Protein AF-A0A349U6L7-F1 (afdb_monomer_lite)

pLDDT: mean 83.88, std 13.25, range [37.88, 97.44]

Sequence (286 aa):
MRKIIDAVFPMYANHRDNKVLRNKYSNAGEDDESESLLCHIENADAINTDVLKQQYDDTFDIKDKLEDKAKTNVISITIAITLIMGASGVLNTISEKFPTFFLQWLTFVLLAVAVIFLLIAGIIAVKVLIDENIVYTVALNSFASNEATLRSDYDKCIVLNRKQNLIRNNSVYSSYECIRNAFVCLFVILLLATIPIGFQQTSIDKSSMHEQYSFTFSSETVSYLRSHDVQSVVEDAILNTVENESISGKSDDAIGIINSANNLFIKFKLSKETITVMMIEPYSVP

Secondary structure (DSSP, 8-state):
-HHHHHHH-HHHHHHHHHHHHHHHHHHS-TT-GGG-SGGGSTTGGGS-HHHHHHHHHHHHHHHHHHHHHHHHHHHHHHHHHHHHHHTHHHHHHHHHH---HHHHHHHHHHHHHHHHHHHHHHHHHHHHHTTT-------HHHHHS-HHHHHHHHHHHHHHHHHHHHHHHHHHHHHHHHHHHHHHHHHHHHHHHHSS--------S-TTTTTT-EEEE-HHHHHHHHHH--HHHHHHHHHHHHHHTT--TT--S-EEEEETTTTEEEEEEEETTEEEEEEEEE----

Foldseek 3Di:
DVVVCCLLQVVVVLVVVLVVLVVVVVPCPPPNPVLQPLVVDDPSVPDDLVVLVVLLVVLVVLLVVLLVLLVVLVVLLVVLVVVCVVCVCLLVLLCQQPVDPVSNVLLVVLQVLLVVLSVLLNVLSVCLNPVLSDAQDQDPVQVVDDRVSSSRSSRVRSSVSVSSSVSSVSSSVSSVSSSVSSVVSVVVSVCSSPPPHGPPPPPPPPPVLPVQAAEAEDPACVVVCVVPVCPVVLVVQVSVCCVPVVPPQPPQDWDWDAPPVQQWIWIWGHHRRYIYTYDIDRHDDD

Radius of gyration: 38.45 Å; chains: 1; bounding box: 77×40×110 Å

Structure (mmCIF, N/CA/C/O backbone):
data_AF-A0A349U6L7-F1
#
_entry.id   AF-A0A349U6L7-F1
#
loop_
_atom_site.group_PDB
_atom_site.id
_atom_site.type_symbol
_atom_site.label_atom_id
_atom_site.label_alt_id
_atom_site.label_comp_id
_atom_site.label_asym_id
_atom_site.label_entity_id
_atom_site.label_seq_id
_atom_site.pdbx_PDB_ins_code
_atom_site.Cartn_x
_atom_site.Cartn_y
_atom_site.Cartn_z
_atom_site.occupancy
_atom_site.B_iso_or_equiv
_atom_site.auth_seq_id
_atom_site.auth_comp_id
_atom_site.auth_asym_id
_atom_site.auth_atom_id
_atom_site.pdbx_PDB_model_num
ATOM 1 N N . MET A 1 1 ? -14.670 -11.998 -10.306 1.00 61.22 1 MET A N 1
ATOM 2 C CA . MET A 1 1 ? -14.434 -10.602 -10.743 1.00 61.22 1 MET A CA 1
ATOM 3 C C . MET A 1 1 ? -14.321 -9.615 -9.585 1.00 61.22 1 MET A C 1
ATOM 5 O O . MET A 1 1 ? -13.276 -8.998 -9.477 1.00 61.22 1 MET A O 1
ATOM 9 N N . ARG A 1 2 ? -15.305 -9.500 -8.676 1.00 73.94 2 ARG A N 1
ATOM 10 C CA . ARG A 1 2 ? -15.279 -8.491 -7.591 1.00 73.94 2 ARG A CA 1
ATOM 11 C C . ARG A 1 2 ? -14.027 -8.534 -6.694 1.00 73.94 2 ARG A C 1
ATOM 13 O O . ARG A 1 2 ? -13.411 -7.503 -6.488 1.00 73.94 2 ARG A O 1
ATOM 20 N N . LYS A 1 3 ? -13.583 -9.730 -6.282 1.00 81.62 3 LYS A N 1
ATOM 21 C CA . LYS A 1 3 ? -12.339 -9.911 -5.501 1.00 81.62 3 LYS A CA 1
ATOM 22 C C . LYS A 1 3 ? -11.069 -9.436 -6.228 1.00 81.62 3 LYS A C 1
ATOM 24 O O . LYS A 1 3 ? -10.136 -8.997 -5.578 1.00 81.62 3 LYS A O 1
ATOM 29 N N . ILE A 1 4 ? -11.036 -9.530 -7.561 1.00 81.06 4 ILE A N 1
ATOM 30 C CA . ILE A 1 4 ? -9.887 -9.086 -8.369 1.00 81.06 4 ILE A CA 1
ATOM 31 C C . ILE A 1 4 ? -9.872 -7.559 -8.436 1.00 81.06 4 ILE A C 1
ATOM 33 O O . ILE A 1 4 ? -8.834 -6.948 -8.232 1.00 81.06 4 ILE A O 1
ATOM 37 N N . ILE A 1 5 ? -11.036 -6.944 -8.667 1.00 82.38 5 ILE A N 1
ATOM 38 C CA . ILE A 1 5 ? -11.180 -5.483 -8.679 1.00 82.38 5 ILE A CA 1
ATOM 39 C C . ILE A 1 5 ? -10.806 -4.902 -7.314 1.00 82.38 5 ILE A C 1
ATOM 41 O O . ILE A 1 5 ? -10.060 -3.932 -7.265 1.00 82.38 5 ILE A O 1
ATOM 45 N N . ASP A 1 6 ? -11.267 -5.522 -6.225 1.00 85.81 6 ASP A N 1
ATOM 46 C CA . ASP A 1 6 ? -10.937 -5.093 -4.864 1.00 85.81 6 ASP A CA 1
ATOM 47 C C . ASP A 1 6 ? -9.416 -5.211 -4.596 1.00 85.81 6 ASP A C 1
ATOM 49 O O . ASP A 1 6 ? -8.842 -4.312 -3.993 1.00 85.81 6 ASP A O 1
ATOM 53 N N . ALA A 1 7 ? -8.737 -6.241 -5.122 1.00 83.31 7 ALA A N 1
ATOM 54 C CA . ALA A 1 7 ? -7.283 -6.396 -4.985 1.00 83.31 7 ALA A CA 1
ATOM 55 C C . ALA A 1 7 ? -6.465 -5.388 -5.819 1.00 83.31 7 ALA A C 1
ATOM 57 O O . ALA A 1 7 ? -5.382 -4.972 -5.402 1.00 83.31 7 ALA A O 1
ATOM 58 N N . VAL A 1 8 ? -6.957 -5.003 -7.003 1.00 85.56 8 VAL A N 1
ATOM 59 C CA . VAL A 1 8 ? -6.307 -4.000 -7.868 1.00 85.56 8 VAL A CA 1
ATOM 60 C C . VAL A 1 8 ? -6.568 -2.588 -7.347 1.00 85.56 8 VAL A C 1
ATOM 62 O O . VAL A 1 8 ? -5.669 -1.752 -7.364 1.00 85.56 8 VAL A O 1
ATOM 65 N N . PHE A 1 9 ? -7.773 -2.326 -6.842 1.00 89.19 9 PHE A N 1
ATOM 66 C CA . PHE A 1 9 ? -8.186 -1.018 -6.348 1.00 89.19 9 PHE A CA 1
ATOM 67 C C . PHE A 1 9 ? -8.681 -1.079 -4.893 1.00 89.19 9 PHE A C 1
ATOM 69 O O . PHE A 1 9 ? -9.866 -0.846 -4.612 1.00 89.19 9 PHE A O 1
ATOM 76 N N . PRO A 1 10 ? -7.770 -1.333 -3.939 1.00 88.44 10 PRO A N 1
ATOM 77 C CA . PRO A 1 10 ? -8.120 -1.526 -2.533 1.00 88.44 10 PRO A CA 1
ATOM 78 C C . PRO A 1 10 ? -8.725 -0.274 -1.885 1.00 88.44 10 PRO A C 1
ATOM 80 O O . PRO A 1 10 ? -9.448 -0.384 -0.892 1.00 88.44 10 PRO A O 1
ATOM 83 N N . MET A 1 11 ? -8.501 0.923 -2.443 1.00 90.12 11 MET A N 1
ATOM 84 C CA . MET A 1 11 ? -9.091 2.158 -1.918 1.00 90.12 11 MET A CA 1
ATOM 85 C C . MET A 1 11 ? -10.614 2.216 -2.096 1.00 90.12 11 MET A C 1
ATOM 87 O O . MET A 1 11 ? -11.315 2.726 -1.219 1.00 90.12 11 MET A O 1
ATOM 91 N N . TYR A 1 12 ? -11.151 1.655 -3.187 1.00 89.38 12 TYR A N 1
ATOM 92 C CA . TYR A 1 12 ? -12.601 1.602 -3.395 1.00 89.38 12 TYR A CA 1
ATOM 93 C C . TYR A 1 12 ? -13.264 0.597 -2.458 1.00 89.38 12 TYR A C 1
ATOM 95 O O . TYR A 1 12 ? -14.327 0.894 -1.909 1.00 89.38 12 TYR A O 1
ATOM 103 N N . ALA A 1 13 ? -12.633 -0.563 -2.248 1.00 90.06 13 ALA A N 1
ATOM 104 C CA . ALA A 1 13 ? -13.102 -1.554 -1.285 1.00 90.06 13 ALA A CA 1
ATOM 105 C C . ALA A 1 13 ? -13.154 -0.949 0.126 1.00 90.06 13 ALA A C 1
ATOM 107 O O . ALA A 1 13 ? -14.206 -0.971 0.761 1.00 90.06 13 ALA A O 1
ATOM 108 N N . ASN A 1 14 ? -12.081 -0.274 0.552 1.00 93.06 14 ASN A N 1
ATOM 109 C CA . ASN A 1 14 ? -12.034 0.413 1.842 1.00 93.06 14 ASN A CA 1
ATOM 110 C C . ASN A 1 14 ? -13.133 1.472 1.994 1.00 93.06 14 ASN A C 1
ATOM 112 O O . ASN A 1 14 ? -13.844 1.497 2.997 1.00 93.06 14 ASN A O 1
ATOM 116 N N . HIS A 1 15 ? -13.306 2.343 0.992 1.00 91.69 15 HIS A N 1
ATOM 117 C CA . HIS A 1 15 ? -14.341 3.375 1.044 1.00 91.69 15 HIS A CA 1
ATOM 118 C C . HIS A 1 15 ? -15.743 2.766 1.157 1.00 91.69 15 HIS A C 1
ATOM 120 O O . HIS A 1 15 ? -16.542 3.201 1.987 1.00 91.69 15 HIS A O 1
ATOM 126 N N . ARG A 1 16 ? -16.036 1.742 0.350 1.00 92.69 16 ARG A N 1
ATOM 127 C CA . ARG A 1 16 ? -17.311 1.019 0.369 1.00 92.69 16 ARG A CA 1
ATOM 128 C C . ARG A 1 16 ? -17.573 0.389 1.734 1.00 92.69 16 ARG A C 1
ATOM 130 O O . ARG A 1 16 ? -18.638 0.608 2.307 1.00 92.69 16 ARG A O 1
ATOM 137 N N . ASP A 1 17 ? -16.616 -0.373 2.245 1.00 91.69 17 ASP A N 1
ATOM 138 C CA . ASP A 1 17 ? -16.803 -1.179 3.448 1.00 91.69 17 ASP A CA 1
ATOM 139 C C . ASP A 1 17 ? -16.898 -0.275 4.692 1.00 91.69 17 ASP A C 1
ATOM 141 O O . ASP A 1 17 ? -17.781 -0.457 5.533 1.00 91.69 17 ASP A O 1
ATOM 145 N N . ASN A 1 18 ? -16.110 0.804 4.746 1.00 92.88 18 ASN A N 1
ATOM 146 C CA . ASN A 1 18 ? -16.226 1.805 5.808 1.00 92.88 18 ASN A CA 1
ATOM 147 C C . ASN A 1 18 ? -17.514 2.622 5.707 1.00 92.88 18 ASN A C 1
ATOM 149 O O . ASN A 1 18 ? -18.084 2.972 6.737 1.00 92.88 18 ASN A O 1
ATOM 153 N N . LYS A 1 19 ? -18.017 2.909 4.500 1.00 91.31 19 LYS A N 1
ATOM 154 C CA . LYS A 1 19 ? -19.321 3.566 4.332 1.00 91.31 19 LYS A CA 1
ATOM 155 C C . LYS A 1 19 ? -20.449 2.709 4.904 1.00 91.31 19 LYS A C 1
ATOM 157 O O . LYS A 1 19 ? -21.327 3.243 5.571 1.00 91.31 19 LYS A O 1
ATOM 162 N N . VAL A 1 20 ? -20.410 1.390 4.708 1.00 89.88 20 VAL A N 1
ATOM 163 C CA . VAL A 1 20 ? -21.392 0.473 5.312 1.00 89.88 20 VAL A CA 1
ATOM 164 C C . VAL A 1 20 ? -21.323 0.523 6.840 1.00 89.88 20 VAL A C 1
ATOM 166 O O . VAL A 1 20 ? -22.361 0.644 7.486 1.00 89.88 20 VAL A O 1
ATOM 169 N N . LEU A 1 21 ? -20.120 0.485 7.424 1.00 88.62 21 LEU A N 1
ATOM 170 C CA . LEU A 1 21 ? -19.941 0.568 8.880 1.00 88.62 21 LEU A CA 1
ATOM 171 C C . LEU A 1 21 ? -20.407 1.915 9.452 1.00 88.62 21 LEU A C 1
ATOM 173 O O . LEU A 1 21 ? -21.077 1.946 10.482 1.00 88.62 21 LEU A O 1
ATOM 177 N N 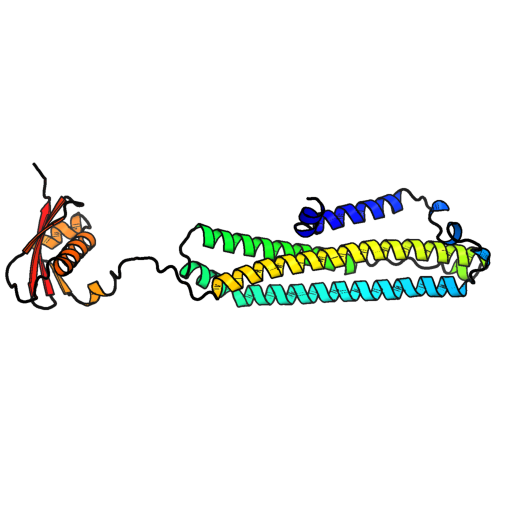. ARG A 1 22 ? -20.116 3.020 8.761 1.00 87.44 22 ARG A N 1
ATOM 178 C CA . ARG A 1 22 ? -20.544 4.369 9.159 1.00 87.44 22 ARG A CA 1
ATOM 179 C C . ARG A 1 22 ? -22.046 4.575 9.024 1.00 87.44 22 ARG A C 1
ATOM 181 O O . ARG A 1 22 ? -22.642 5.190 9.893 1.00 87.44 22 ARG A O 1
ATOM 188 N N . ASN A 1 23 ? -22.673 4.029 7.988 1.00 85.00 23 ASN A N 1
ATOM 189 C CA . ASN A 1 23 ? -24.124 4.120 7.836 1.00 85.00 23 ASN A CA 1
ATOM 190 C C . ASN A 1 23 ? -24.856 3.335 8.931 1.00 85.00 23 ASN A C 1
ATOM 192 O O . ASN A 1 23 ? -25.884 3.793 9.416 1.00 85.00 23 ASN A O 1
ATOM 196 N N . LYS A 1 24 ? -24.312 2.186 9.366 1.00 79.31 24 LYS A N 1
ATOM 197 C CA . LYS A 1 24 ? -24.826 1.490 10.558 1.00 79.31 24 LYS A CA 1
ATOM 198 C C . LYS A 1 24 ? -24.742 2.380 11.802 1.00 79.31 24 LYS A C 1
ATOM 200 O O . LYS A 1 24 ? -25.677 2.406 12.580 1.00 79.31 24 LYS A O 1
ATOM 205 N N . TYR A 1 25 ? -23.671 3.164 11.926 1.00 68.12 25 TYR A N 1
ATOM 206 C CA . TYR A 1 25 ? -23.478 4.140 13.005 1.00 68.12 25 TYR A CA 1
ATOM 207 C C . TYR A 1 25 ? -24.496 5.293 12.982 1.00 68.12 25 TYR A C 1
ATOM 209 O O . TYR A 1 25 ? -24.905 5.761 14.029 1.00 68.12 25 TYR A O 1
ATOM 217 N N . SER A 1 26 ? -24.886 5.782 11.798 1.00 63.06 26 SER A N 1
ATOM 218 C CA . SER A 1 26 ? -25.799 6.938 11.671 1.00 63.06 26 SER A CA 1
ATOM 219 C C . SER A 1 26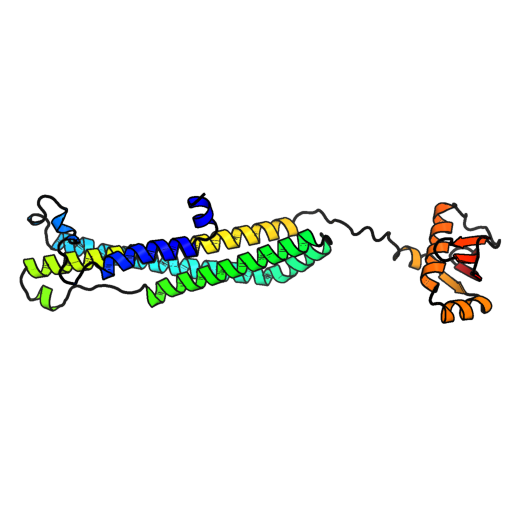 ? -27.269 6.560 11.850 1.00 63.06 26 SER A C 1
ATOM 221 O O . SER A 1 26 ? -28.080 7.406 12.208 1.00 63.06 26 SER A O 1
ATOM 223 N N . ASN A 1 27 ? -27.607 5.308 11.537 1.00 58.94 27 ASN A N 1
ATOM 224 C CA . ASN A 1 27 ? -28.969 4.791 11.629 1.00 58.94 27 ASN A CA 1
ATOM 225 C C . ASN A 1 27 ? -29.277 4.180 13.004 1.00 58.94 27 ASN A C 1
ATOM 227 O O . ASN A 1 27 ? -30.449 4.075 13.348 1.00 58.94 27 ASN A O 1
ATOM 231 N N . ALA A 1 28 ? -28.251 3.804 13.772 1.00 53.91 28 ALA A N 1
ATOM 232 C CA . ALA A 1 28 ? -28.370 3.496 15.191 1.00 53.91 28 ALA A CA 1
ATOM 233 C C . ALA A 1 28 ? -28.447 4.828 15.957 1.00 53.91 28 ALA A C 1
ATOM 235 O O . ALA A 1 28 ? -27.439 5.508 16.144 1.00 53.91 28 ALA A O 1
ATOM 236 N N . GLY A 1 29 ? -29.657 5.265 16.310 1.00 48.50 29 GLY A N 1
ATOM 237 C CA . GLY A 1 29 ? -29.853 6.438 17.168 1.00 48.50 29 GLY A CA 1
ATOM 238 C C . GLY A 1 29 ? -29.230 6.238 18.557 1.00 48.50 29 GLY A C 1
ATOM 239 O O . GLY A 1 29 ? -28.862 5.125 18.924 1.00 48.50 29 GLY A O 1
ATOM 240 N N . GLU A 1 30 ? -29.132 7.311 19.351 1.00 46.31 30 GLU A N 1
ATOM 241 C CA . GLU A 1 30 ? -28.521 7.299 20.698 1.00 46.31 30 GLU A CA 1
ATOM 242 C C . GLU A 1 30 ? -29.112 6.259 21.677 1.00 46.31 30 GLU A C 1
ATOM 244 O O . GLU A 1 30 ? -28.417 5.910 22.638 1.00 46.31 30 GLU A O 1
ATOM 249 N N . ASP A 1 31 ? -30.304 5.727 21.368 1.00 46.34 31 ASP A N 1
ATOM 250 C CA . ASP A 1 31 ? -31.111 4.775 22.150 1.00 46.34 31 ASP A CA 1
ATOM 251 C C . ASP A 1 31 ? -31.370 3.426 21.435 1.00 46.34 31 ASP A C 1
ATOM 253 O O . ASP A 1 31 ? -32.334 2.727 21.748 1.00 46.34 31 ASP A O 1
ATOM 257 N N . ASP A 1 32 ? -30.569 3.039 20.436 1.00 50.66 32 ASP A N 1
ATOM 258 C CA . ASP A 1 32 ? -30.780 1.753 19.755 1.00 50.66 32 ASP A CA 1
ATOM 259 C C . ASP A 1 32 ? -30.210 0.574 20.575 1.00 50.66 32 ASP A C 1
ATOM 261 O O . ASP A 1 32 ? -29.062 0.158 20.403 1.00 50.66 32 ASP A O 1
ATOM 265 N N . GLU A 1 33 ? -31.033 0.016 21.475 1.00 49.62 33 GLU A N 1
ATOM 266 C CA . GLU A 1 33 ? -30.761 -1.225 22.230 1.00 49.62 33 GLU A CA 1
ATOM 267 C C . GLU A 1 33 ? -30.350 -2.403 21.322 1.00 49.62 33 GLU A C 1
ATOM 269 O O . GLU A 1 33 ? -29.707 -3.347 21.785 1.00 49.62 33 GLU A O 1
ATOM 274 N N . SER A 1 34 ? -30.663 -2.360 20.017 1.00 51.22 34 SER A N 1
ATOM 275 C CA . SER A 1 34 ? -30.374 -3.456 19.083 1.00 51.22 34 SER A CA 1
ATOM 276 C C . SER A 1 34 ? -28.878 -3.702 18.828 1.00 51.22 34 SER A C 1
ATOM 278 O O . SER A 1 34 ? -28.506 -4.785 18.359 1.00 51.22 34 SER A O 1
ATOM 280 N N . GLU A 1 35 ? -28.005 -2.751 19.182 1.00 63.66 35 GLU A N 1
ATOM 281 C CA . GLU A 1 35 ? -26.551 -2.884 19.032 1.00 63.66 35 GLU A CA 1
ATOM 282 C C . GLU A 1 35 ? -25.792 -3.238 20.318 1.00 63.66 35 GLU A C 1
ATOM 284 O O . GLU A 1 35 ? -24.575 -3.435 20.253 1.00 63.66 35 GLU A O 1
ATOM 289 N N . SER A 1 36 ? -26.482 -3.366 21.455 1.00 72.25 36 SER A N 1
ATOM 290 C CA . SER A 1 36 ? -25.883 -3.825 22.714 1.00 72.25 36 SER A CA 1
ATOM 291 C C . SER A 1 36 ? -25.302 -5.234 22.557 1.00 72.25 36 SER A C 1
ATOM 293 O O . SER A 1 36 ? -25.980 -6.133 22.056 1.00 72.25 36 SER A O 1
ATOM 295 N N . LEU A 1 37 ? -24.056 -5.473 22.996 1.00 76.75 37 LEU A N 1
ATOM 296 C CA . LEU A 1 37 ? -23.482 -6.829 22.961 1.00 76.75 37 LEU A CA 1
ATOM 297 C C . LEU A 1 37 ? -24.224 -7.743 23.927 1.00 76.75 37 LEU A C 1
ATOM 299 O O . LEU A 1 37 ? -24.419 -8.920 23.629 1.00 76.75 37 LEU A O 1
ATOM 303 N N . LEU A 1 38 ? -24.636 -7.194 25.069 1.00 79.44 38 LEU A N 1
ATOM 304 C CA . LEU A 1 38 ? -25.332 -7.922 26.122 1.00 79.44 38 LEU A CA 1
ATOM 305 C C . LEU A 1 38 ? -26.692 -8.459 25.653 1.00 79.44 38 LEU A C 1
ATOM 307 O O . LEU A 1 38 ? -27.044 -9.577 26.015 1.00 79.44 38 LEU A O 1
ATOM 311 N N . CYS A 1 39 ? -27.413 -7.745 24.781 1.00 77.00 39 CYS A N 1
ATOM 312 C CA . CYS A 1 39 ? -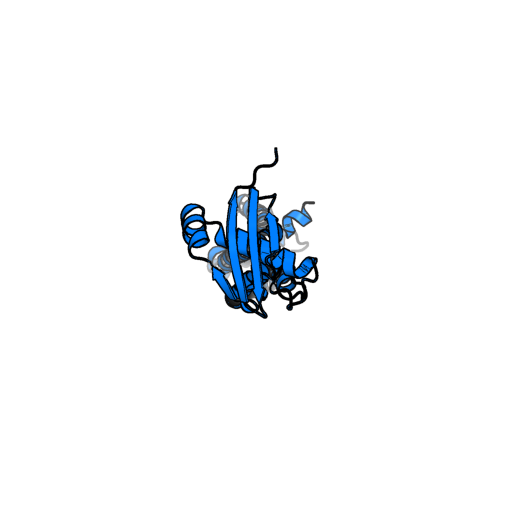28.698 -8.207 24.234 1.00 77.00 39 CYS A CA 1
ATOM 313 C C . CYS A 1 39 ? -28.601 -9.492 23.392 1.00 77.00 39 CYS A C 1
ATOM 315 O O . CYS A 1 39 ? -29.602 -10.186 23.221 1.00 77.00 39 CYS A O 1
ATOM 317 N N . HIS A 1 40 ? -27.413 -9.829 22.881 1.00 75.44 40 HIS A N 1
ATOM 318 C CA . HIS A 1 40 ? -27.182 -11.017 22.047 1.00 75.44 40 HIS A CA 1
ATOM 319 C C . HIS A 1 40 ? -26.518 -12.175 22.811 1.00 75.44 40 HIS A C 1
ATOM 321 O O . HIS A 1 40 ? -26.129 -13.167 22.192 1.00 75.44 40 HIS A O 1
ATOM 327 N N . ILE A 1 41 ? -26.363 -12.063 24.137 1.00 81.81 41 ILE A N 1
ATOM 328 C CA . ILE A 1 41 ? -25.702 -13.067 24.979 1.00 81.81 41 ILE A CA 1
ATOM 329 C C . ILE A 1 41 ? -26.705 -13.696 25.954 1.00 81.81 41 ILE A C 1
ATOM 331 O O . ILE A 1 41 ? -27.337 -13.014 26.759 1.00 81.81 41 ILE A O 1
ATOM 335 N N . GLU A 1 42 ? -26.808 -15.026 25.932 1.00 75.50 42 GLU A N 1
ATOM 336 C CA . GLU A 1 42 ? -27.565 -15.768 26.944 1.00 75.50 42 GLU A CA 1
ATOM 337 C C . GLU A 1 42 ? -26.937 -15.582 28.334 1.00 75.50 42 GLU A C 1
ATOM 339 O O . GLU A 1 42 ? -25.732 -15.762 28.513 1.00 75.50 42 GLU A O 1
ATOM 344 N N . ASN A 1 43 ? -27.761 -15.257 29.335 1.00 81.12 43 ASN A N 1
ATOM 345 C CA . ASN A 1 43 ? -27.330 -14.950 30.707 1.00 81.12 43 ASN A CA 1
ATOM 346 C C . ASN A 1 43 ? -26.356 -13.761 30.807 1.00 81.12 43 ASN A C 1
ATOM 348 O O . ASN A 1 43 ? -25.441 -13.774 31.631 1.00 81.12 43 ASN A O 1
ATOM 352 N N . ALA A 1 44 ? -26.556 -12.715 30.001 1.00 80.44 44 ALA A N 1
ATOM 353 C CA . ALA A 1 44 ? -25.776 -11.476 30.059 1.00 80.44 44 ALA A CA 1
ATOM 354 C C . ALA A 1 44 ? -25.675 -10.865 31.475 1.00 80.44 44 ALA A C 1
ATOM 356 O O . ALA A 1 44 ? -24.640 -10.304 31.839 1.00 80.44 44 ALA A O 1
ATOM 357 N N . ASP A 1 45 ? -26.707 -11.042 32.304 1.00 78.88 45 ASP A N 1
ATOM 358 C CA . ASP A 1 45 ? -26.735 -10.597 33.704 1.00 78.88 45 ASP A CA 1
ATOM 359 C C . ASP A 1 45 ? -25.683 -11.290 34.587 1.00 78.88 45 ASP A C 1
ATOM 361 O O . ASP A 1 45 ? -25.262 -10.733 35.598 1.00 78.88 45 ASP A O 1
ATOM 365 N N . ALA A 1 46 ? -25.214 -12.483 34.202 1.00 83.38 46 ALA A N 1
ATOM 366 C CA . ALA A 1 46 ? -24.181 -13.226 34.925 1.00 83.38 46 ALA A CA 1
ATOM 367 C C . ALA A 1 46 ? -22.751 -12.754 34.603 1.00 83.38 46 ALA A C 1
ATOM 369 O O . ALA A 1 46 ? -21.805 -13.118 35.304 1.00 83.38 46 ALA A O 1
ATOM 370 N N . ILE A 1 47 ? -22.560 -11.957 33.546 1.00 85.12 47 ILE A N 1
ATOM 371 C CA . ILE A 1 47 ? -21.249 -11.392 33.200 1.00 85.12 47 ILE A CA 1
ATOM 372 C C . ILE A 1 47 ? -20.919 -10.320 34.230 1.00 85.12 47 ILE A C 1
ATOM 374 O O . ILE A 1 47 ? -21.684 -9.378 34.357 1.00 85.12 47 ILE A O 1
ATOM 378 N N . ASN A 1 48 ? -19.792 -10.398 34.936 1.00 88.50 48 ASN A N 1
ATOM 379 C CA . ASN A 1 48 ? -19.376 -9.346 35.873 1.00 88.50 48 ASN A CA 1
ATOM 380 C C . ASN A 1 48 ? -18.911 -8.081 35.115 1.00 88.50 48 ASN A C 1
ATOM 382 O O . ASN A 1 48 ? -18.310 -8.159 34.045 1.00 88.50 48 ASN A O 1
ATOM 386 N N . THR A 1 49 ? -19.162 -6.911 35.695 1.00 89.12 49 THR A N 1
ATOM 387 C CA . THR A 1 49 ? -18.664 -5.602 35.258 1.00 89.12 49 THR A CA 1
ATOM 388 C C . THR A 1 49 ? -17.138 -5.585 35.064 1.00 89.12 49 THR A C 1
ATOM 390 O O . THR A 1 49 ? -16.654 -4.952 34.128 1.00 89.12 49 THR A O 1
ATOM 393 N N . ASP A 1 50 ? -16.376 -6.354 35.849 1.00 91.31 50 ASP A N 1
ATOM 394 C CA . ASP A 1 50 ? -14.923 -6.512 35.652 1.00 91.31 50 ASP A CA 1
ATOM 395 C C . ASP A 1 50 ? -14.562 -7.136 34.291 1.00 91.31 50 ASP A C 1
ATOM 397 O O . ASP A 1 50 ? -13.579 -6.744 33.663 1.00 91.31 50 ASP A O 1
ATOM 401 N N . VAL A 1 51 ? -15.376 -8.077 33.797 1.00 92.25 51 VAL A N 1
ATOM 402 C CA . VAL A 1 51 ? -15.179 -8.702 32.478 1.00 92.25 51 VAL A CA 1
ATOM 403 C C . VAL A 1 51 ? -15.458 -7.692 31.367 1.00 92.25 51 VAL A C 1
ATOM 405 O O . VAL A 1 51 ? -14.740 -7.656 30.370 1.00 92.25 51 VAL A O 1
ATOM 408 N N . LEU A 1 52 ? -16.472 -6.839 31.546 1.00 92.50 52 LEU A N 1
ATOM 409 C CA . LEU A 1 52 ? -16.763 -5.751 30.611 1.00 92.50 52 LEU A CA 1
ATOM 410 C C . LEU A 1 52 ? -15.627 -4.731 30.578 1.00 92.50 52 LEU A C 1
ATOM 412 O O . LEU A 1 52 ? -15.198 -4.339 29.497 1.00 92.50 52 LEU A O 1
ATOM 416 N N . LYS A 1 53 ? -15.079 -4.370 31.741 1.00 94.38 53 LYS A N 1
ATOM 417 C CA . LYS A 1 53 ? -13.895 -3.515 31.820 1.00 94.38 53 LYS A CA 1
ATOM 418 C C . LYS A 1 53 ? -12.707 -4.131 31.081 1.00 94.38 53 LYS A C 1
ATOM 420 O O . LYS A 1 53 ? -12.094 -3.449 30.270 1.00 94.38 53 LYS A O 1
ATOM 425 N N . GLN A 1 54 ? -12.429 -5.419 31.287 1.00 95.50 54 GLN A N 1
ATOM 426 C CA . GLN A 1 54 ? -11.358 -6.105 30.562 1.00 95.50 54 GLN A CA 1
ATOM 427 C C . GLN A 1 54 ? -11.592 -6.083 29.043 1.00 95.50 54 GLN A C 1
ATOM 429 O O . GLN A 1 54 ? -10.689 -5.754 28.284 1.00 95.50 54 GLN A O 1
ATOM 434 N N . GLN A 1 55 ? -12.812 -6.379 28.586 1.00 94.06 55 GLN A N 1
ATOM 435 C CA . GLN A 1 55 ? -13.158 -6.319 27.161 1.00 94.06 55 GLN A CA 1
ATOM 436 C C . GLN A 1 55 ? -13.064 -4.907 26.579 1.00 94.06 55 GLN A C 1
ATOM 438 O O . GLN A 1 55 ? -12.759 -4.750 25.397 1.00 94.06 55 GLN A O 1
ATOM 443 N N . TYR A 1 56 ? -13.349 -3.889 27.385 1.00 95.62 56 TYR A N 1
ATOM 444 C CA . TYR A 1 56 ? -13.156 -2.493 27.031 1.00 95.62 56 TYR A CA 1
ATOM 445 C C . TYR A 1 56 ? -11.668 -2.162 26.898 1.00 95.62 56 TYR A C 1
ATOM 447 O O . TYR A 1 56 ? -11.278 -1.637 25.856 1.00 95.62 56 TYR A O 1
ATOM 455 N N . ASP A 1 57 ? -10.838 -2.549 27.867 1.00 96.31 57 ASP A N 1
ATOM 456 C CA . ASP A 1 57 ? -9.383 -2.357 27.835 1.00 96.31 57 ASP A CA 1
ATOM 457 C C . ASP A 1 57 ? -8.752 -3.067 26.615 1.00 96.31 57 ASP A C 1
ATOM 459 O O . ASP A 1 57 ? -7.971 -2.457 25.881 1.00 96.31 57 ASP A O 1
ATOM 463 N N . ASP A 1 58 ? -9.203 -4.284 26.277 1.00 96.56 58 ASP A N 1
ATOM 464 C CA . ASP A 1 58 ? -8.779 -5.015 25.069 1.00 96.56 58 ASP A CA 1
ATOM 465 C C . ASP A 1 58 ? -9.006 -4.200 23.773 1.00 96.56 58 ASP A C 1
ATOM 467 O O . ASP A 1 58 ? -8.288 -4.362 22.778 1.00 96.56 58 ASP A O 1
ATOM 471 N N . THR A 1 59 ? -10.004 -3.302 23.739 1.00 95.75 59 THR A N 1
ATOM 472 C CA . THR A 1 59 ? -10.241 -2.455 22.557 1.00 95.75 59 THR A CA 1
ATOM 473 C C . THR A 1 59 ? -9.145 -1.411 22.342 1.00 95.75 59 THR A C 1
ATOM 475 O O . THR A 1 59 ? -8.872 -1.063 21.186 1.00 95.75 59 THR A O 1
ATOM 478 N N . PHE A 1 60 ? -8.485 -0.960 23.411 1.00 96.19 60 PHE A N 1
ATOM 479 C CA . PHE A 1 60 ? -7.341 -0.050 23.348 1.00 96.19 60 PHE A CA 1
ATOM 480 C C . PHE A 1 60 ? -6.091 -0.780 22.873 1.00 96.19 60 PHE A C 1
ATOM 482 O O . PHE A 1 60 ? -5.423 -0.304 21.960 1.00 96.19 60 PHE A O 1
ATOM 489 N N . ASP A 1 61 ? -5.854 -1.993 23.369 1.00 97.00 61 ASP A N 1
ATOM 490 C CA . ASP A 1 61 ? -4.745 -2.829 22.901 1.00 97.00 61 ASP A CA 1
ATOM 491 C C . ASP A 1 61 ? -4.839 -3.114 21.394 1.00 97.00 61 ASP A C 1
ATOM 493 O O . ASP A 1 61 ? -3.839 -3.125 20.668 1.00 97.00 61 ASP A O 1
ATOM 497 N N . ILE A 1 62 ? -6.055 -3.352 20.889 1.00 96.12 62 ILE A N 1
ATOM 498 C CA . ILE A 1 62 ? -6.293 -3.519 19.451 1.00 96.12 62 ILE A CA 1
ATOM 499 C C . ILE A 1 62 ? -6.034 -2.208 18.705 1.00 96.12 62 ILE A C 1
ATOM 501 O O . ILE A 1 62 ? -5.391 -2.240 17.652 1.00 96.12 62 ILE A O 1
ATOM 505 N N . LYS A 1 63 ? -6.516 -1.070 19.221 1.00 96.25 63 LYS A N 1
ATOM 506 C CA . LYS A 1 63 ? -6.255 0.250 18.630 1.00 96.25 63 LYS A CA 1
ATOM 507 C C . LYS A 1 63 ? -4.751 0.475 18.488 1.00 96.25 63 LYS A C 1
ATOM 509 O O . LYS A 1 63 ? -4.307 0.815 17.394 1.00 96.25 63 LYS A O 1
ATOM 514 N N . ASP A 1 64 ? -3.981 0.258 19.545 1.00 96.81 64 ASP A N 1
ATOM 515 C CA . ASP A 1 64 ? -2.545 0.540 19.559 1.00 96.81 64 ASP A CA 1
ATOM 516 C C . ASP A 1 64 ? -1.797 -0.346 18.557 1.00 96.81 64 ASP A C 1
ATOM 518 O O . ASP A 1 64 ? -1.009 0.148 17.750 1.00 96.81 64 ASP A O 1
ATOM 522 N N . LYS A 1 65 ? -2.162 -1.632 18.459 1.00 97.31 65 LYS A N 1
ATOM 523 C CA . LYS A 1 65 ? -1.645 -2.526 17.406 1.00 97.31 65 LYS A CA 1
ATOM 524 C C . LYS A 1 65 ? -1.967 -2.032 15.992 1.00 97.31 65 LYS A C 1
ATOM 526 O O . LYS A 1 65 ? -1.171 -2.235 15.074 1.00 97.31 65 LYS A O 1
ATOM 531 N N . LEU A 1 66 ? -3.143 -1.445 15.772 1.00 97.38 66 LEU A N 1
ATOM 532 C CA . LEU A 1 66 ? -3.529 -0.895 14.467 1.00 97.38 66 LEU A CA 1
ATOM 533 C C . LEU A 1 66 ? -2.787 0.409 14.160 1.00 97.38 66 LEU A C 1
ATOM 535 O O . LEU A 1 66 ? -2.372 0.614 13.019 1.00 97.38 66 LEU A O 1
ATOM 539 N N . GLU A 1 67 ? -2.578 1.253 15.166 1.00 96.25 67 GLU A N 1
ATOM 540 C CA . GLU A 1 67 ? -1.782 2.475 15.069 1.00 96.25 67 GLU A CA 1
ATOM 541 C C . GLU A 1 67 ? -0.325 2.153 14.706 1.00 96.25 67 GLU A C 1
ATOM 543 O O . GLU A 1 67 ? 0.231 2.732 13.772 1.00 96.25 67 GLU A O 1
ATOM 548 N N . ASP A 1 68 ? 0.270 1.155 15.358 1.00 97.44 68 ASP A N 1
ATOM 549 C CA . ASP A 1 68 ? 1.635 0.711 15.072 1.00 97.44 68 ASP A CA 1
ATOM 550 C C . ASP A 1 68 ? 1.772 0.101 13.674 1.00 97.44 68 ASP A C 1
ATOM 552 O O . ASP A 1 68 ? 2.758 0.348 12.970 1.00 97.44 68 ASP A O 1
ATOM 556 N N . LYS A 1 69 ? 0.755 -0.629 13.202 1.00 96.50 69 LYS A N 1
ATOM 557 C CA . LYS A 1 69 ? 0.701 -1.078 11.802 1.00 96.50 69 LYS A CA 1
ATOM 558 C C . LYS A 1 69 ? 0.602 0.099 10.831 1.00 96.50 69 LYS A C 1
ATOM 560 O O . LYS A 1 69 ? 1.285 0.089 9.809 1.00 96.50 69 LYS A O 1
ATOM 565 N N . ALA A 1 70 ? -0.189 1.127 11.141 1.00 96.81 70 ALA A N 1
ATOM 566 C CA . ALA A 1 70 ? -0.269 2.333 10.316 1.00 96.81 70 ALA A CA 1
ATOM 567 C C . ALA A 1 70 ? 1.084 3.067 10.252 1.00 96.81 70 ALA A C 1
ATOM 569 O O . ALA A 1 70 ? 1.531 3.425 9.163 1.00 96.81 70 ALA A O 1
ATOM 570 N N . LYS A 1 71 ? 1.790 3.212 11.383 1.00 96.44 71 LYS A N 1
ATOM 571 C CA . LYS A 1 71 ? 3.161 3.759 11.426 1.00 96.44 71 LYS A CA 1
ATOM 572 C C . LYS A 1 71 ? 4.133 2.914 10.596 1.00 96.44 71 LYS A C 1
ATOM 574 O O . LYS A 1 71 ? 4.918 3.455 9.822 1.00 96.44 71 LYS A O 1
ATOM 579 N N . THR A 1 72 ? 4.040 1.589 10.697 1.00 96.56 72 THR A N 1
ATOM 580 C CA . THR A 1 72 ? 4.859 0.656 9.904 1.00 96.56 72 THR A CA 1
ATOM 581 C C . THR A 1 72 ? 4.603 0.807 8.400 1.00 96.56 72 THR A C 1
ATOM 583 O O . THR A 1 72 ? 5.547 0.786 7.604 1.00 96.56 72 THR A O 1
ATOM 586 N N . ASN A 1 73 ? 3.351 1.034 7.990 1.00 96.44 73 ASN A N 1
ATOM 587 C CA . ASN A 1 73 ? 3.020 1.347 6.599 1.00 96.44 73 ASN A CA 1
ATOM 588 C C . ASN A 1 73 ? 3.676 2.661 6.146 1.00 96.44 73 ASN A C 1
ATOM 590 O O . ASN A 1 73 ? 4.256 2.697 5.063 1.00 96.44 73 ASN A O 1
ATOM 594 N N . VAL A 1 74 ? 3.653 3.715 6.973 1.00 95.88 74 VAL A N 1
ATOM 595 C CA . VAL A 1 74 ? 4.340 4.988 6.670 1.00 95.88 74 VAL A CA 1
ATOM 596 C C . VAL A 1 74 ? 5.842 4.771 6.464 1.00 95.88 74 VAL A C 1
ATOM 598 O O . VAL A 1 74 ? 6.400 5.248 5.479 1.00 95.88 74 VAL A O 1
ATOM 601 N N . ILE A 1 75 ? 6.492 3.987 7.330 1.00 95.31 75 ILE A N 1
ATOM 602 C CA . ILE A 1 75 ? 7.914 3.631 7.182 1.00 95.31 75 ILE A CA 1
ATOM 603 C C . ILE A 1 75 ? 8.157 2.886 5.860 1.00 95.31 75 ILE A C 1
ATOM 605 O O . ILE A 1 75 ? 9.098 3.200 5.130 1.00 95.31 75 ILE A O 1
ATOM 609 N N . SER A 1 76 ? 7.287 1.934 5.518 1.00 93.56 76 SER A N 1
ATOM 610 C CA . SER A 1 76 ? 7.392 1.154 4.277 1.00 93.56 76 SER A CA 1
ATOM 611 C C . SER A 1 76 ? 7.273 2.033 3.027 1.00 93.56 76 SER A C 1
ATOM 613 O O . SER A 1 76 ? 8.000 1.827 2.055 1.00 93.56 76 SER A O 1
ATOM 615 N N . ILE A 1 77 ? 6.408 3.050 3.063 1.00 94.44 77 ILE A N 1
ATOM 616 C CA . ILE A 1 77 ? 6.274 4.042 1.987 1.00 94.44 77 ILE A CA 1
ATOM 617 C C . ILE A 1 77 ? 7.568 4.848 1.833 1.00 94.44 77 ILE A C 1
ATOM 619 O O . ILE A 1 77 ? 8.047 5.016 0.713 1.00 94.44 77 ILE A O 1
ATOM 623 N N . THR A 1 78 ? 8.179 5.294 2.933 1.00 93.38 78 THR A N 1
ATOM 624 C CA . THR A 1 78 ? 9.465 6.012 2.902 1.00 93.38 78 THR A CA 1
ATOM 625 C C . THR A 1 78 ? 10.575 5.176 2.263 1.00 93.38 78 THR A C 1
ATOM 627 O O . THR A 1 78 ? 11.349 5.690 1.450 1.00 93.38 78 THR A O 1
ATOM 630 N N . ILE A 1 79 ? 10.629 3.875 2.569 1.00 91.44 79 ILE A N 1
ATOM 631 C CA . ILE A 1 79 ? 11.575 2.942 1.940 1.00 91.44 79 ILE A CA 1
ATOM 632 C C . ILE A 1 79 ? 11.311 2.858 0.431 1.00 91.44 79 ILE A C 1
ATOM 634 O O . ILE A 1 79 ? 12.244 2.972 -0.362 1.00 91.44 79 ILE A O 1
ATOM 638 N N . ALA A 1 80 ? 10.049 2.722 0.018 1.00 91.44 80 ALA A N 1
ATOM 639 C CA . ALA A 1 80 ? 9.683 2.651 -1.394 1.00 91.44 80 ALA A CA 1
ATOM 640 C C . ALA A 1 80 ? 10.053 3.933 -2.166 1.00 91.44 80 ALA A C 1
ATOM 642 O O . ALA A 1 80 ? 10.612 3.850 -3.257 1.00 91.44 80 ALA A O 1
ATOM 643 N N . ILE A 1 81 ? 9.810 5.115 -1.589 1.00 88.75 81 ILE A N 1
ATOM 644 C CA . ILE A 1 81 ? 10.193 6.402 -2.192 1.00 88.75 81 ILE A CA 1
ATOM 645 C C . ILE A 1 81 ? 11.716 6.507 -2.324 1.00 88.75 81 ILE A C 1
ATOM 647 O O . ILE A 1 81 ? 12.215 6.907 -3.375 1.00 88.75 81 ILE A O 1
ATOM 651 N N . THR A 1 82 ? 12.460 6.105 -1.290 1.00 89.19 82 THR A N 1
ATOM 652 C CA . THR A 1 82 ? 13.931 6.079 -1.327 1.00 89.19 82 THR A CA 1
ATOM 653 C C . THR A 1 82 ? 14.443 5.172 -2.448 1.00 89.19 82 THR A C 1
ATOM 655 O O . THR A 1 82 ? 15.339 5.566 -3.193 1.00 89.19 82 THR A O 1
ATOM 658 N N . LEU A 1 83 ? 13.843 3.988 -2.618 1.00 83.88 83 LEU A N 1
ATOM 659 C CA . LEU A 1 83 ? 14.182 3.070 -3.708 1.00 83.88 83 LEU A CA 1
ATOM 660 C C . LEU A 1 83 ? 13.899 3.684 -5.081 1.00 83.88 83 LEU A C 1
ATOM 662 O O . LEU A 1 83 ? 14.753 3.598 -5.954 1.00 83.88 83 LEU A O 1
ATOM 666 N N . ILE A 1 84 ? 12.751 4.342 -5.266 1.00 83.62 84 ILE A N 1
ATOM 667 C CA . ILE A 1 84 ? 12.418 5.041 -6.518 1.00 83.62 84 ILE A CA 1
ATOM 668 C C . ILE A 1 84 ? 13.446 6.136 -6.821 1.00 83.62 84 ILE A C 1
ATOM 670 O O . ILE A 1 84 ? 13.915 6.246 -7.951 1.00 83.62 84 ILE A O 1
ATOM 674 N N . MET A 1 85 ? 13.819 6.931 -5.816 1.00 83.38 85 MET A N 1
ATOM 675 C CA . MET A 1 85 ? 14.771 8.030 -5.976 1.00 83.38 85 MET A CA 1
ATOM 676 C C . MET A 1 85 ? 16.174 7.519 -6.333 1.00 83.38 85 MET A C 1
ATOM 678 O O . MET A 1 85 ? 16.787 8.012 -7.283 1.00 83.38 85 MET A O 1
ATOM 682 N N . GLY A 1 86 ? 16.652 6.486 -5.630 1.00 77.62 86 GLY A N 1
ATOM 683 C CA . GLY A 1 86 ? 17.916 5.811 -5.942 1.00 77.62 86 GLY A CA 1
ATOM 684 C C . GLY A 1 86 ? 17.897 5.096 -7.297 1.00 77.62 86 GLY A C 1
ATOM 685 O O . GLY A 1 86 ? 18.924 5.003 -7.963 1.00 77.62 86 GLY A O 1
ATOM 686 N N . ALA A 1 87 ? 16.720 4.654 -7.741 1.00 68.94 87 ALA A N 1
ATOM 687 C CA . ALA A 1 87 ? 16.497 4.020 -9.033 1.00 68.94 87 ALA A CA 1
ATOM 688 C C . ALA A 1 87 ? 16.179 5.013 -10.165 1.00 68.94 87 ALA A C 1
ATOM 690 O O . ALA A 1 87 ? 15.829 4.582 -11.257 1.00 68.94 87 ALA A O 1
ATOM 691 N N . SER A 1 88 ? 16.310 6.328 -9.975 1.00 70.12 88 SER A N 1
ATOM 692 C CA . SER A 1 88 ? 16.051 7.306 -11.049 1.00 70.12 88 SER A CA 1
ATOM 693 C C . SER A 1 88 ? 16.874 7.034 -12.322 1.00 70.12 88 SER A C 1
ATOM 695 O O . SER A 1 88 ? 16.353 7.162 -13.429 1.00 70.12 88 SER A O 1
ATOM 697 N N . GLY A 1 89 ? 18.110 6.538 -12.184 1.00 75.19 89 GLY A N 1
ATOM 698 C CA . GLY A 1 89 ? 18.940 6.090 -13.312 1.00 75.19 89 GLY A CA 1
ATOM 699 C C . GLY A 1 89 ? 18.448 4.810 -14.007 1.00 75.19 89 GLY A C 1
ATOM 700 O O . GLY A 1 89 ? 18.775 4.577 -15.168 1.00 75.19 89 GLY A O 1
ATOM 701 N N . VAL A 1 90 ? 17.615 4.004 -13.341 1.00 80.94 90 VAL A N 1
ATOM 702 C CA . VAL A 1 90 ? 17.085 2.736 -13.870 1.00 80.94 90 VAL A CA 1
ATOM 703 C C . VAL A 1 90 ? 16.188 2.968 -15.085 1.00 80.94 90 VAL A C 1
ATOM 705 O O . VAL A 1 90 ? 16.215 2.176 -16.025 1.00 80.94 90 VAL A O 1
ATOM 708 N N . LEU A 1 91 ? 15.437 4.072 -15.111 1.00 80.75 91 LEU A N 1
ATOM 709 C CA . LEU A 1 91 ? 14.603 4.424 -16.263 1.00 80.75 91 LEU A CA 1
ATOM 710 C C . LEU A 1 91 ? 15.445 4.709 -17.508 1.00 80.75 91 LEU A C 1
ATOM 712 O O . LEU A 1 91 ? 15.089 4.247 -18.591 1.00 80.75 91 LEU A O 1
ATOM 716 N N . ASN A 1 92 ? 16.580 5.398 -17.350 1.00 82.06 92 ASN A N 1
ATOM 717 C CA . ASN A 1 92 ? 17.501 5.658 -18.456 1.00 82.06 92 ASN A CA 1
ATOM 718 C C . ASN A 1 92 ? 18.086 4.346 -18.986 1.00 82.06 92 ASN A C 1
ATOM 720 O O . ASN A 1 92 ? 18.049 4.105 -20.188 1.00 82.06 92 ASN A O 1
ATOM 724 N N . THR A 1 93 ? 18.507 3.444 -18.094 1.00 82.50 93 THR A N 1
ATOM 725 C CA . THR A 1 93 ? 19.008 2.115 -18.483 1.00 82.50 93 THR A CA 1
ATOM 726 C C . THR A 1 93 ? 17.973 1.309 -19.270 1.00 82.50 93 THR A C 1
ATOM 728 O O . THR A 1 93 ? 18.318 0.664 -20.257 1.00 82.50 93 THR A O 1
ATOM 731 N N . ILE A 1 94 ? 16.698 1.333 -18.864 1.00 83.50 94 ILE A N 1
ATOM 732 C CA . ILE A 1 94 ? 15.626 0.655 -19.610 1.00 83.50 94 ILE A CA 1
ATOM 733 C C . ILE A 1 94 ? 15.410 1.330 -20.969 1.00 83.50 94 ILE A C 1
ATOM 735 O O . ILE A 1 94 ? 15.269 0.635 -21.973 1.00 83.50 94 ILE A O 1
ATOM 739 N N . SER A 1 95 ? 15.405 2.665 -21.011 1.00 81.94 95 SER A N 1
ATOM 740 C CA . SER A 1 95 ? 15.212 3.431 -22.244 1.00 81.94 95 SER A CA 1
ATOM 741 C C . SER A 1 95 ? 16.302 3.153 -23.281 1.00 81.94 95 SER A C 1
ATOM 743 O O . SER A 1 95 ? 15.987 3.032 -24.462 1.00 81.94 95 SER A O 1
ATOM 745 N N . GLU A 1 96 ? 17.555 3.025 -22.842 1.00 82.25 96 GLU A N 1
ATOM 746 C CA . GLU A 1 96 ? 18.706 2.693 -23.690 1.00 82.25 96 GLU A CA 1
ATOM 747 C C . GLU A 1 96 ? 18.687 1.224 -24.144 1.00 82.25 96 GLU A C 1
ATOM 749 O O . GLU A 1 96 ? 18.947 0.934 -25.309 1.00 82.25 96 GLU A O 1
ATOM 754 N N . LYS A 1 97 ? 18.343 0.283 -23.251 1.00 82.56 97 LYS A N 1
ATOM 755 C CA . LYS A 1 97 ? 18.297 -1.158 -23.573 1.00 82.56 97 LYS A CA 1
ATOM 756 C C . LYS A 1 97 ? 17.135 -1.551 -24.483 1.00 82.56 97 LYS A C 1
ATOM 758 O O . LYS A 1 97 ? 17.253 -2.510 -25.248 1.00 82.56 97 LYS A O 1
ATOM 763 N N . PHE A 1 98 ? 16.001 -0.870 -24.350 1.00 82.56 98 PHE A N 1
ATOM 764 C CA . PHE A 1 98 ? 14.760 -1.189 -25.047 1.00 82.56 98 PHE A CA 1
ATOM 765 C C . PHE A 1 98 ? 14.244 0.055 -25.786 1.00 82.56 98 PHE A C 1
ATOM 767 O O . PHE A 1 98 ? 13.288 0.685 -25.326 1.00 82.56 98 PHE A O 1
ATOM 774 N N . PRO A 1 99 ? 14.800 0.391 -26.967 1.00 74.00 99 PRO A N 1
ATOM 775 C CA . PRO A 1 99 ? 14.381 1.558 -27.753 1.00 74.00 99 PRO A CA 1
ATOM 776 C C . PRO A 1 99 ? 12.975 1.414 -28.370 1.00 74.00 99 PRO A C 1
ATOM 778 O O . PRO A 1 99 ? 12.537 2.237 -29.171 1.00 74.00 99 PRO A O 1
ATOM 781 N N . THR A 1 100 ? 12.228 0.365 -28.019 1.00 82.50 100 THR A N 1
ATOM 782 C CA . THR A 1 100 ? 10.842 0.188 -28.445 1.00 82.50 100 THR A CA 1
ATOM 783 C C . THR A 1 100 ? 9.910 1.100 -27.650 1.00 82.50 100 THR A C 1
ATOM 785 O O . THR A 1 100 ? 9.806 0.980 -26.425 1.00 82.50 100 THR A O 1
ATOM 788 N N . PHE A 1 101 ? 9.140 1.919 -28.366 1.00 83.56 101 PHE A N 1
ATOM 789 C CA . PHE A 1 101 ? 8.140 2.832 -27.804 1.00 83.56 101 PHE A CA 1
ATOM 790 C C . PHE A 1 101 ? 7.200 2.162 -26.784 1.00 83.56 101 PHE A C 1
ATOM 792 O O . PHE A 1 101 ? 6.887 2.739 -25.746 1.00 83.56 101 PHE A O 1
ATOM 799 N N . PHE A 1 102 ? 6.784 0.917 -27.046 1.00 85.62 102 PHE A N 1
ATOM 800 C CA . PHE A 1 102 ? 5.868 0.182 -26.172 1.00 85.62 102 PHE A CA 1
ATOM 801 C C . PHE A 1 102 ? 6.456 -0.105 -24.778 1.00 85.62 102 PHE A C 1
ATOM 803 O O . PHE A 1 102 ? 5.784 0.135 -23.778 1.00 85.62 102 PHE A O 1
ATOM 810 N N . LEU A 1 103 ? 7.704 -0.585 -24.687 1.00 86.00 103 LEU A N 1
ATOM 811 C CA . LEU A 1 103 ? 8.342 -0.904 -23.398 1.00 86.00 103 LEU A CA 1
ATOM 812 C C . LEU A 1 103 ? 8.668 0.351 -22.584 1.00 86.00 103 LEU A C 1
ATOM 814 O O . LEU A 1 103 ? 8.522 0.340 -21.359 1.00 86.00 103 LEU A O 1
ATOM 818 N N . GLN A 1 104 ? 9.055 1.439 -23.253 1.00 85.44 104 GLN A N 1
ATOM 819 C CA . GLN A 1 104 ? 9.286 2.728 -22.601 1.00 85.44 104 GLN A CA 1
ATOM 820 C C . GLN A 1 104 ? 7.994 3.252 -21.960 1.00 85.44 104 GLN A C 1
ATOM 822 O O . GLN A 1 104 ? 7.974 3.556 -20.765 1.00 85.44 104 GLN A O 1
ATOM 827 N N . TRP A 1 105 ? 6.887 3.259 -22.711 1.00 89.25 105 TRP A N 1
ATOM 828 C CA . TRP A 1 105 ? 5.579 3.648 -22.178 1.00 89.25 105 TRP A CA 1
ATOM 829 C C . TRP A 1 105 ? 5.078 2.715 -21.082 1.00 89.25 105 TRP A C 1
ATOM 831 O O . TRP A 1 105 ? 4.561 3.192 -20.075 1.00 89.25 105 TRP A O 1
ATOM 841 N N . LEU A 1 106 ? 5.259 1.401 -21.233 1.00 90.75 106 LEU A N 1
ATOM 842 C CA . LEU A 1 106 ? 4.888 0.434 -20.202 1.00 90.75 106 LEU A CA 1
ATOM 843 C C . LEU A 1 106 ? 5.616 0.722 -18.882 1.00 90.75 106 LEU A C 1
ATOM 845 O O . LEU A 1 106 ? 4.985 0.763 -17.828 1.00 90.75 106 LEU A O 1
ATOM 849 N N . THR A 1 107 ? 6.926 0.960 -18.942 1.00 89.31 107 THR A N 1
ATOM 850 C CA . THR A 1 107 ? 7.757 1.261 -17.766 1.00 89.31 107 THR A CA 1
ATOM 851 C C . THR A 1 107 ? 7.337 2.577 -17.116 1.00 89.31 107 THR A C 1
ATOM 853 O O . THR A 1 107 ? 7.183 2.643 -15.896 1.00 89.31 107 THR A O 1
ATOM 856 N N . PHE A 1 108 ? 7.080 3.608 -17.926 1.00 89.31 108 PHE A N 1
ATOM 857 C CA . PHE A 1 108 ? 6.574 4.892 -17.447 1.00 89.31 108 PHE A CA 1
ATOM 858 C C . PHE A 1 108 ? 5.220 4.748 -16.736 1.00 89.31 108 PHE A C 1
ATOM 860 O O . PHE A 1 108 ? 5.050 5.241 -15.621 1.00 89.31 108 PHE A O 1
ATOM 867 N N . VAL A 1 109 ? 4.269 4.026 -17.339 1.00 92.44 109 VAL A N 1
ATOM 868 C CA . VAL A 1 109 ? 2.944 3.781 -16.749 1.00 92.44 109 VAL A CA 1
ATOM 869 C C . VAL A 1 109 ? 3.060 2.980 -15.455 1.00 92.44 109 VAL A C 1
ATOM 871 O O . VAL A 1 109 ? 2.425 3.341 -14.467 1.00 92.44 109 VAL A O 1
ATOM 874 N N . LEU A 1 110 ? 3.889 1.931 -15.417 1.00 92.94 110 LEU A N 1
ATOM 875 C CA . LEU A 1 110 ? 4.124 1.150 -14.198 1.00 92.94 110 LEU A CA 1
ATOM 876 C C . LEU A 1 110 ? 4.682 2.014 -13.066 1.00 92.94 110 LEU A C 1
ATOM 878 O O . LEU A 1 110 ? 4.237 1.882 -11.926 1.00 92.94 110 LEU A O 1
ATOM 882 N N . LEU A 1 111 ? 5.615 2.919 -13.373 1.00 91.75 111 LEU A N 1
ATOM 883 C CA . LEU A 1 111 ? 6.174 3.831 -12.381 1.00 91.75 111 LEU A CA 1
ATOM 884 C C . LEU A 1 111 ? 5.118 4.817 -11.877 1.00 91.75 111 LEU A C 1
ATOM 886 O O . LEU A 1 111 ? 4.976 4.999 -10.669 1.00 91.75 111 LEU A O 1
ATOM 890 N N . ALA A 1 112 ? 4.351 5.421 -12.786 1.00 92.44 112 ALA A N 1
ATOM 891 C CA . ALA A 1 112 ? 3.277 6.340 -12.428 1.00 92.44 112 ALA A CA 1
ATOM 892 C C . ALA A 1 112 ? 2.232 5.655 -11.531 1.00 92.44 112 ALA A C 1
ATOM 894 O O . ALA A 1 112 ? 1.846 6.200 -10.496 1.00 92.44 112 ALA A O 1
ATOM 895 N N . VAL A 1 113 ? 1.828 4.429 -11.875 1.00 93.75 113 VAL A N 1
ATOM 896 C CA . VAL A 1 113 ? 0.907 3.611 -11.073 1.00 93.75 113 VAL A CA 1
ATOM 897 C C . VAL A 1 113 ? 1.499 3.293 -9.696 1.00 93.75 113 VAL A C 1
ATOM 899 O O . VAL A 1 113 ? 0.794 3.427 -8.695 1.00 93.75 113 VAL A O 1
ATOM 902 N N . ALA A 1 114 ? 2.785 2.937 -9.612 1.00 93.75 114 ALA A N 1
ATOM 903 C CA . ALA A 1 114 ? 3.455 2.687 -8.335 1.00 93.75 114 ALA A CA 1
ATOM 904 C C . ALA A 1 114 ? 3.429 3.924 -7.422 1.00 93.75 114 ALA A C 1
ATOM 906 O O . ALA A 1 114 ? 3.074 3.820 -6.248 1.00 93.75 114 ALA A O 1
ATOM 907 N N . VAL A 1 115 ? 3.742 5.103 -7.968 1.00 93.19 115 VAL A N 1
ATOM 908 C CA . VAL A 1 115 ? 3.707 6.373 -7.226 1.00 93.19 115 VAL A CA 1
ATOM 909 C C . VAL A 1 115 ? 2.291 6.690 -6.747 1.00 93.19 115 VAL A C 1
ATOM 911 O O . VAL A 1 115 ? 2.105 7.016 -5.575 1.00 93.19 115 VAL A O 1
ATOM 914 N N . ILE A 1 116 ? 1.281 6.546 -7.610 1.00 95.00 116 ILE A N 1
ATOM 915 C CA . ILE A 1 116 ? -0.124 6.771 -7.241 1.00 95.00 116 ILE A CA 1
ATOM 916 C C . ILE A 1 116 ? -0.533 5.850 -6.087 1.00 95.00 116 ILE A C 1
ATOM 918 O O . ILE A 1 116 ? -1.131 6.317 -5.116 1.00 95.00 116 ILE A O 1
ATOM 922 N N . PHE A 1 117 ? -0.177 4.565 -6.142 1.00 96.06 117 PHE A N 1
ATOM 923 C CA . PHE A 1 117 ? -0.465 3.640 -5.049 1.00 96.06 117 PHE A CA 1
ATOM 924 C C . PHE A 1 117 ? 0.220 4.043 -3.740 1.00 96.06 117 PHE A C 1
ATOM 926 O O . PHE A 1 117 ? -0.433 4.011 -2.699 1.00 96.06 117 PHE A O 1
ATOM 933 N N . LEU A 1 118 ? 1.489 4.465 -3.764 1.00 96.00 118 LEU A N 1
ATOM 934 C CA . LEU A 1 118 ? 2.188 4.930 -2.558 1.00 96.00 118 LEU A CA 1
ATOM 935 C C . LEU A 1 118 ? 1.551 6.193 -1.966 1.00 96.00 118 LEU A C 1
ATOM 937 O O . LEU A 1 118 ? 1.390 6.279 -0.748 1.00 96.00 118 LEU A O 1
ATOM 941 N N . LEU A 1 119 ? 1.136 7.144 -2.808 1.00 95.62 119 LEU A N 1
ATOM 942 C CA . LEU A 1 119 ? 0.432 8.349 -2.360 1.00 95.62 119 LEU A CA 1
ATOM 943 C C . LEU A 1 119 ? -0.907 8.000 -1.704 1.00 95.62 119 LEU A C 1
ATOM 945 O O . LEU A 1 119 ? -1.190 8.459 -0.598 1.00 95.62 119 LEU A O 1
ATOM 949 N N . ILE A 1 120 ? -1.708 7.142 -2.343 1.00 96.12 120 ILE A N 1
ATOM 950 C CA . ILE A 1 120 ? -2.980 6.671 -1.783 1.00 96.12 120 ILE A CA 1
ATOM 951 C C . ILE A 1 120 ? -2.739 5.931 -0.462 1.00 96.12 120 ILE A C 1
ATOM 953 O O . ILE A 1 120 ? -3.438 6.187 0.519 1.00 96.12 120 ILE A O 1
ATOM 957 N N . ALA A 1 121 ? -1.740 5.045 -0.405 1.00 97.12 121 ALA A N 1
ATOM 958 C CA . ALA A 1 121 ? -1.383 4.325 0.813 1.00 97.12 121 ALA A CA 1
ATOM 959 C C . ALA A 1 121 ? -1.031 5.274 1.962 1.00 97.12 121 ALA A C 1
ATOM 961 O O . ALA A 1 121 ? -1.481 5.053 3.089 1.00 97.12 121 ALA A O 1
ATOM 962 N N . GLY A 1 122 ? -0.257 6.322 1.666 1.00 96.31 122 GLY A N 1
ATOM 963 C CA . GLY A 1 122 ? 0.154 7.342 2.626 1.00 96.31 122 GLY A CA 1
ATOM 964 C C . GLY A 1 122 ? -1.027 8.142 3.152 1.00 96.31 122 GLY A C 1
ATOM 965 O O . GLY A 1 122 ? -1.184 8.261 4.363 1.00 96.31 122 GLY A O 1
ATOM 966 N N . ILE A 1 123 ? -1.910 8.604 2.263 1.00 96.12 123 ILE A N 1
ATOM 967 C CA . ILE A 1 123 ? -3.132 9.323 2.649 1.00 96.12 123 ILE A CA 1
ATOM 968 C C . ILE A 1 123 ? -3.990 8.460 3.581 1.00 96.12 123 ILE A C 1
ATOM 970 O O . ILE A 1 123 ? -4.438 8.936 4.621 1.00 96.12 123 ILE A O 1
ATOM 974 N N . ILE A 1 124 ? -4.192 7.180 3.250 1.00 96.19 124 ILE A N 1
ATOM 975 C CA . ILE A 1 124 ? -4.987 6.270 4.086 1.00 96.19 124 ILE A CA 1
ATOM 976 C C . ILE A 1 124 ? -4.307 6.025 5.444 1.00 96.19 124 ILE A C 1
ATOM 978 O O . ILE A 1 124 ? -4.988 6.038 6.467 1.00 96.19 124 ILE A O 1
ATOM 982 N N . ALA A 1 125 ? -2.986 5.827 5.483 1.00 96.00 125 ALA A N 1
ATOM 983 C CA . ALA A 1 125 ? -2.258 5.617 6.736 1.00 96.00 125 ALA A CA 1
ATOM 984 C C . ALA A 1 125 ? -2.317 6.852 7.650 1.00 96.00 125 ALA A C 1
ATOM 986 O O . ALA A 1 125 ? -2.621 6.725 8.833 1.00 96.00 125 ALA A O 1
ATOM 987 N N . VAL A 1 126 ? -2.105 8.051 7.098 1.00 95.38 126 VAL A N 1
ATOM 988 C CA . VAL A 1 126 ? -2.225 9.318 7.838 1.00 95.38 126 VAL A CA 1
ATOM 989 C C . VAL A 1 126 ? -3.648 9.513 8.350 1.00 95.38 126 VAL A C 1
ATOM 991 O O . VAL A 1 126 ? -3.835 9.860 9.514 1.00 95.38 126 VAL A O 1
ATOM 994 N N . LYS A 1 127 ? -4.656 9.206 7.527 1.00 94.38 127 LYS A N 1
ATOM 995 C CA . LYS A 1 127 ? -6.057 9.239 7.946 1.00 94.38 127 LYS A CA 1
ATOM 996 C C . LYS A 1 127 ? -6.318 8.340 9.160 1.00 94.38 127 LYS A C 1
ATOM 998 O O . LYS A 1 127 ? -7.068 8.729 10.046 1.00 94.38 127 LYS A O 1
ATOM 1003 N N . VAL A 1 128 ? -5.696 7.161 9.235 1.00 95.12 128 VAL A N 1
ATOM 1004 C CA . VAL A 1 128 ? -5.831 6.278 10.408 1.00 95.12 128 VAL A CA 1
ATOM 1005 C C . VAL A 1 128 ? -5.243 6.913 11.670 1.00 95.12 128 VAL A C 1
ATOM 1007 O O . VAL A 1 128 ? -5.849 6.816 12.734 1.00 95.12 128 VAL A O 1
ATOM 1010 N N . LEU A 1 129 ? -4.082 7.559 11.544 1.00 94.25 129 LEU A N 1
ATOM 1011 C CA . LEU A 1 129 ? -3.359 8.169 12.664 1.00 94.25 129 LEU A CA 1
ATOM 1012 C C . LEU A 1 129 ? -4.012 9.459 13.181 1.00 94.25 129 LEU A C 1
ATOM 1014 O O . LEU A 1 129 ? -3.850 9.790 14.354 1.00 94.25 129 LEU A O 1
ATOM 1018 N N . ILE A 1 130 ? -4.728 10.179 12.314 1.00 93.25 130 ILE A N 1
ATOM 1019 C CA . ILE A 1 130 ? -5.359 11.464 12.631 1.00 93.25 130 ILE A CA 1
ATOM 1020 C C . ILE A 1 130 ? -6.875 11.286 12.766 1.00 93.25 130 ILE A C 1
ATOM 1022 O O . ILE A 1 130 ? -7.395 11.236 13.877 1.00 93.25 130 ILE A O 1
ATOM 1026 N N . ASP A 1 131 ? -7.580 11.142 11.644 1.00 90.69 131 ASP A N 1
ATOM 1027 C CA . ASP A 1 131 ? -9.045 11.206 11.596 1.00 90.69 131 ASP A CA 1
ATOM 1028 C C . ASP A 1 131 ? -9.719 10.001 12.256 1.00 90.69 131 ASP A C 1
ATOM 1030 O O . ASP A 1 131 ? -10.759 10.133 12.896 1.00 90.69 131 ASP A O 1
ATOM 1034 N N . GLU A 1 132 ? -9.151 8.805 12.090 1.00 91.25 132 GLU A N 1
ATOM 1035 C CA . GLU A 1 132 ? -9.731 7.588 12.660 1.00 91.25 132 GLU A CA 1
ATOM 1036 C C . GLU A 1 132 ? -9.226 7.303 14.075 1.00 91.25 132 GLU A C 1
ATOM 1038 O O . GLU A 1 132 ? -9.606 6.283 14.651 1.00 91.25 132 GLU A O 1
ATOM 1043 N N . ASN A 1 133 ? -8.417 8.176 14.681 1.00 90.25 133 ASN A N 1
ATOM 1044 C CA . ASN A 1 133 ? -7.858 7.997 16.024 1.00 90.25 133 ASN A CA 1
ATOM 1045 C C . ASN A 1 133 ? -8.827 8.422 17.153 1.00 90.25 133 ASN A C 1
ATOM 1047 O O . ASN A 1 133 ? -8.434 8.974 18.174 1.00 90.25 133 ASN A O 1
ATOM 1051 N N . ILE A 1 134 ? -10.125 8.173 16.958 1.00 90.25 134 ILE A N 1
ATOM 1052 C CA . ILE A 1 134 ? -11.200 8.528 17.897 1.00 90.25 134 ILE A CA 1
ATOM 1053 C C . ILE A 1 134 ? -11.476 7.386 18.879 1.00 90.25 134 ILE A C 1
ATOM 1055 O O . ILE A 1 134 ? -11.753 6.261 18.470 1.00 90.25 134 ILE A O 1
ATOM 1059 N N . VAL A 1 135 ? -11.467 7.663 20.175 1.00 92.56 135 VAL A N 1
ATOM 1060 C CA . VAL A 1 135 ? -11.783 6.674 21.212 1.00 92.56 135 VAL A CA 1
ATOM 1061 C C . VAL A 1 135 ? -13.056 7.079 21.940 1.00 92.56 135 VAL A C 1
ATOM 1063 O O . VAL A 1 135 ? -13.232 8.249 22.271 1.00 92.56 135 VAL A O 1
ATOM 1066 N N . TYR A 1 136 ? -13.912 6.101 22.222 1.00 92.81 136 TYR A N 1
ATOM 1067 C CA . TYR A 1 136 ? -15.090 6.274 23.066 1.00 92.81 136 TYR A CA 1
ATOM 1068 C C . TYR A 1 136 ? -14.761 5.850 24.492 1.00 92.81 136 TYR A C 1
ATOM 1070 O O . TYR A 1 136 ? -14.270 4.743 24.711 1.00 92.81 136 TYR A O 1
ATOM 1078 N N . THR A 1 137 ? -15.003 6.738 25.451 1.00 93.19 137 THR A N 1
ATOM 1079 C CA . THR A 1 137 ? -14.638 6.536 26.854 1.00 93.19 137 THR A CA 1
ATOM 1080 C C . THR A 1 137 ? -15.864 6.456 27.744 1.00 93.19 137 THR A C 1
ATOM 1082 O O . THR A 1 137 ? -16.785 7.252 27.572 1.00 93.19 137 THR A O 1
ATOM 1085 N N . VAL A 1 138 ? -15.816 5.575 28.744 1.00 92.06 138 VAL A N 1
ATOM 1086 C CA . VAL A 1 138 ? -16.836 5.489 29.800 1.00 92.06 138 VAL A CA 1
ATOM 1087 C C . VAL A 1 138 ? -16.928 6.825 30.541 1.00 92.06 138 VAL A C 1
ATOM 1089 O O . VAL A 1 138 ? -15.908 7.403 30.931 1.00 92.06 138 VAL A O 1
ATOM 1092 N N . ALA A 1 139 ? -18.143 7.333 30.732 1.00 90.44 139 ALA A N 1
ATOM 1093 C CA . ALA A 1 139 ? -18.372 8.613 31.381 1.00 90.44 139 ALA A CA 1
ATOM 1094 C C . ALA A 1 139 ? -18.020 8.547 32.875 1.00 90.44 139 ALA A C 1
ATOM 1096 O O . ALA A 1 139 ? -18.383 7.605 33.579 1.00 90.44 139 ALA A O 1
ATOM 1097 N N . LEU A 1 140 ? -17.372 9.597 33.403 1.00 88.00 140 LEU A N 1
ATOM 1098 C CA . LEU A 1 140 ? -17.016 9.665 34.830 1.00 88.00 140 LEU A CA 1
ATOM 1099 C C . LEU A 1 140 ? -18.237 9.485 35.747 1.00 88.00 140 LEU A C 1
ATOM 1101 O O . LEU A 1 140 ? -18.146 8.821 36.777 1.00 88.00 140 LEU A O 1
ATOM 1105 N N . ASN A 1 141 ? -19.386 10.040 35.354 1.00 87.62 141 ASN A N 1
ATOM 1106 C CA . ASN A 1 141 ? -20.626 9.928 36.120 1.00 87.62 141 ASN A CA 1
ATOM 1107 C C . ASN A 1 141 ? -21.112 8.478 36.243 1.00 87.62 141 ASN A C 1
ATOM 1109 O O . ASN A 1 141 ? -21.720 8.139 37.256 1.00 87.62 141 ASN A O 1
ATOM 1113 N N . SER A 1 142 ? -20.814 7.614 35.271 1.00 87.50 142 SER A N 1
ATOM 1114 C CA . SER A 1 142 ? -21.192 6.198 35.298 1.00 87.50 142 SER A CA 1
ATOM 1115 C C . SER A 1 142 ? -20.486 5.448 36.431 1.00 87.50 142 SER A C 1
ATOM 1117 O O . SER A 1 142 ? -21.094 4.593 37.066 1.00 87.50 142 SER A O 1
ATOM 1119 N N . PHE A 1 143 ? -19.245 5.823 36.767 1.00 86.88 143 PHE A N 1
ATOM 1120 C CA . PHE A 1 143 ? -18.513 5.251 37.908 1.00 86.88 143 PHE A CA 1
ATOM 1121 C C . PHE A 1 143 ? -19.093 5.662 39.266 1.00 86.88 143 PHE A C 1
ATOM 1123 O O . PHE A 1 143 ? -18.959 4.924 40.238 1.00 86.88 143 PHE A O 1
ATOM 1130 N N . ALA A 1 144 ? -19.709 6.844 39.340 1.00 85.44 144 ALA A N 1
ATOM 1131 C CA . ALA A 1 144 ? -20.331 7.373 40.554 1.00 85.44 144 ALA A CA 1
ATOM 1132 C C . ALA A 1 144 ? -21.822 7.003 40.685 1.00 85.44 144 ALA A C 1
ATOM 1134 O O . ALA A 1 144 ? -22.447 7.327 41.694 1.00 85.44 144 ALA A O 1
ATOM 1135 N N . SER A 1 145 ? -22.394 6.368 39.657 1.00 87.06 145 SER A N 1
ATOM 1136 C CA . SER A 1 145 ? -23.802 5.973 39.594 1.00 87.06 145 SER A CA 1
ATOM 1137 C C . SER A 1 145 ? -23.992 4.541 40.120 1.00 87.06 145 SER A C 1
ATOM 1139 O O . SER A 1 145 ? -23.328 4.131 41.070 1.00 87.06 145 SER A O 1
ATOM 1141 N N . ASN A 1 146 ? -24.928 3.773 39.554 1.00 88.25 146 ASN A N 1
ATOM 1142 C CA . ASN A 1 146 ? -25.175 2.385 39.946 1.00 88.25 146 ASN A CA 1
ATOM 1143 C C . ASN A 1 146 ? -24.514 1.390 38.974 1.00 88.25 146 ASN A C 1
ATOM 1145 O O . ASN A 1 146 ? -24.144 1.734 37.849 1.00 88.25 146 ASN A O 1
ATOM 1149 N N . GLU A 1 147 ? -24.393 0.130 39.394 1.00 87.06 147 GLU A N 1
ATOM 1150 C CA . GLU A 1 147 ? -23.721 -0.899 38.595 1.00 87.06 147 GLU A CA 1
ATOM 1151 C C . GLU A 1 147 ? -24.384 -1.115 37.223 1.00 87.06 147 GLU A C 1
ATOM 1153 O O . GLU A 1 147 ? -23.686 -1.244 36.222 1.00 87.06 147 GLU A O 1
ATOM 1158 N N . ALA A 1 148 ? -25.716 -1.061 37.134 1.00 87.12 148 ALA A N 1
ATOM 1159 C CA . ALA A 1 148 ? -26.432 -1.206 35.865 1.00 87.12 148 ALA A CA 1
ATOM 1160 C C . ALA A 1 148 ? -26.067 -0.101 34.854 1.00 87.12 148 ALA A C 1
ATOM 1162 O O . ALA A 1 148 ? -25.812 -0.393 33.686 1.00 87.12 148 ALA A O 1
ATOM 1163 N N . THR A 1 149 ? -25.972 1.155 35.307 1.00 88.56 149 THR A N 1
ATOM 1164 C CA . THR A 1 149 ? -25.550 2.284 34.462 1.00 88.56 149 THR A CA 1
ATOM 1165 C C . THR A 1 149 ? -24.105 2.143 33.999 1.00 88.56 149 THR A C 1
ATOM 1167 O O . THR A 1 149 ? -23.817 2.359 32.826 1.00 88.56 149 THR A O 1
ATOM 1170 N N . LEU A 1 150 ? -23.206 1.699 34.883 1.00 90.94 150 LEU A N 1
ATOM 1171 C CA . LEU A 1 150 ? -21.805 1.473 34.538 1.00 90.94 150 LEU A CA 1
ATOM 1172 C C . LEU A 1 150 ? -21.648 0.355 33.499 1.00 90.94 150 LEU A C 1
ATOM 1174 O O . LEU A 1 150 ? -20.878 0.491 32.551 1.00 90.94 150 LEU A O 1
ATOM 1178 N N . ARG A 1 151 ? -22.405 -0.737 33.644 1.00 91.62 151 ARG A N 1
ATOM 1179 C CA . ARG A 1 151 ? -22.417 -1.858 32.691 1.00 91.62 151 ARG A CA 1
ATOM 1180 C C . ARG A 1 151 ? -22.920 -1.444 31.318 1.00 91.62 151 ARG A C 1
ATOM 1182 O O . ARG A 1 151 ? -22.298 -1.796 30.321 1.00 91.62 151 ARG A O 1
ATOM 1189 N N . SER A 1 152 ? -24.023 -0.699 31.278 1.00 89.00 152 SER A N 1
ATOM 1190 C CA . SER A 1 152 ? -24.596 -0.180 30.035 1.00 89.00 152 SER A CA 1
ATOM 1191 C C . SER A 1 152 ? -23.610 0.738 29.303 1.00 89.00 152 SER A C 1
ATOM 1193 O O . SER A 1 152 ? -23.429 0.617 28.093 1.00 89.00 152 SER A O 1
ATOM 1195 N N . ASP A 1 153 ? -22.898 1.594 30.040 1.00 90.44 153 ASP A N 1
ATOM 1196 C CA . ASP A 1 153 ? -21.905 2.498 29.457 1.00 90.44 153 ASP A CA 1
ATOM 1197 C C . ASP A 1 153 ? -20.666 1.749 28.929 1.00 90.44 153 ASP A C 1
ATOM 1199 O O . ASP A 1 153 ? -20.195 2.021 27.821 1.00 90.44 153 ASP A O 1
ATOM 1203 N N . TYR A 1 154 ? -20.177 0.737 29.662 1.00 93.06 154 TYR A N 1
ATOM 1204 C CA . TYR A 1 154 ? -19.132 -0.158 29.150 1.00 93.06 154 TYR A CA 1
ATOM 1205 C C . TYR A 1 154 ? -19.568 -0.861 27.865 1.00 93.06 154 TYR A C 1
ATOM 1207 O O . TYR A 1 154 ? -18.826 -0.842 26.886 1.00 93.06 154 TYR A O 1
ATOM 1215 N N . ASP A 1 155 ? -20.758 -1.461 27.850 1.00 91.00 155 ASP A N 1
ATOM 1216 C CA . ASP A 1 155 ? -21.291 -2.166 26.684 1.00 91.00 155 ASP A CA 1
ATOM 1217 C C . ASP A 1 155 ? -21.342 -1.254 25.446 1.00 91.00 155 ASP A C 1
ATOM 1219 O O . ASP A 1 155 ? -20.762 -1.580 24.403 1.00 91.00 155 ASP A O 1
ATOM 1223 N N . LYS A 1 156 ? -21.908 -0.049 25.599 1.00 89.75 156 LYS A N 1
ATOM 1224 C CA . LYS A 1 156 ? -21.942 0.974 24.547 1.00 89.75 156 LYS A CA 1
ATOM 1225 C C . LYS A 1 156 ? -20.535 1.329 24.068 1.00 89.75 156 LYS A C 1
ATOM 1227 O O . LYS A 1 156 ? -20.255 1.276 22.868 1.00 89.75 156 LYS A O 1
ATOM 1232 N N . CYS A 1 157 ? -19.616 1.639 24.979 1.00 91.94 157 CYS A N 1
ATOM 1233 C CA . CYS A 1 157 ? -18.249 2.006 24.615 1.00 91.94 157 CYS A CA 1
ATOM 1234 C C . CYS A 1 157 ? -17.496 0.869 23.902 1.00 91.94 157 CYS A C 1
ATOM 1236 O O . CYS A 1 157 ? -16.784 1.128 22.928 1.00 91.94 157 CYS A O 1
ATOM 1238 N N . ILE A 1 158 ? -17.670 -0.391 24.320 1.00 93.25 158 ILE A N 1
ATOM 1239 C CA . ILE A 1 158 ? -17.055 -1.558 23.667 1.00 93.25 158 ILE A CA 1
ATOM 1240 C C . ILE A 1 158 ? -17.547 -1.677 22.223 1.00 93.25 158 ILE A C 1
ATOM 1242 O O . ILE A 1 158 ? -16.730 -1.841 21.312 1.00 93.25 158 ILE A O 1
ATOM 1246 N N . VAL A 1 159 ? -18.859 -1.578 21.986 1.00 90.44 159 VAL A N 1
ATOM 1247 C CA . VAL A 1 159 ? -19.448 -1.655 20.638 1.00 90.44 159 VAL A CA 1
ATOM 1248 C C . VAL A 1 159 ? -18.871 -0.572 19.732 1.00 90.44 159 VAL A C 1
ATOM 1250 O O . VAL A 1 159 ? -18.406 -0.865 18.623 1.00 90.44 159 VAL A O 1
ATOM 1253 N N . LEU A 1 160 ? -18.852 0.674 20.211 1.00 90.19 160 LEU A N 1
ATOM 1254 C CA . LEU A 1 160 ? -18.366 1.817 19.442 1.00 90.19 160 LEU A CA 1
ATOM 1255 C C . LEU A 1 160 ? -16.867 1.690 19.131 1.00 90.19 160 LEU A C 1
ATOM 1257 O O . LEU A 1 160 ? -16.465 1.834 17.972 1.00 90.19 160 LEU A O 1
ATOM 1261 N N . ASN A 1 161 ? -16.042 1.328 20.119 1.00 93.50 161 ASN A N 1
ATOM 1262 C CA . ASN A 1 161 ? -14.606 1.130 19.917 1.00 93.50 161 ASN A CA 1
ATOM 1263 C C . ASN A 1 161 ? -14.302 -0.062 18.999 1.00 93.50 161 ASN A C 1
ATOM 1265 O O . ASN A 1 161 ? -13.441 0.052 18.125 1.00 93.50 161 ASN A O 1
ATOM 1269 N N . ARG A 1 162 ? -15.027 -1.186 19.111 1.00 93.06 162 ARG A N 1
ATOM 1270 C CA . ARG A 1 162 ? -14.871 -2.338 18.201 1.00 93.06 162 ARG A CA 1
ATOM 1271 C C . ARG A 1 162 ? -15.162 -1.956 16.754 1.00 93.06 162 ARG A C 1
ATOM 1273 O O . ARG A 1 162 ? -14.390 -2.304 15.861 1.00 93.06 162 ARG A O 1
ATOM 1280 N N . LYS A 1 163 ? -16.234 -1.204 16.506 1.00 91.12 163 LYS A N 1
ATOM 1281 C CA . LYS A 1 163 ? -16.562 -0.713 15.161 1.00 91.12 163 LYS A CA 1
ATOM 1282 C C . LYS A 1 163 ? -15.516 0.251 14.622 1.00 91.12 163 LYS A C 1
ATOM 1284 O O . LYS A 1 163 ? -15.098 0.105 13.473 1.00 91.12 163 LYS A O 1
ATOM 1289 N N . GLN A 1 164 ? -15.060 1.194 15.443 1.00 93.56 164 GLN A N 1
ATOM 1290 C CA . GLN A 1 164 ? -14.001 2.114 15.043 1.00 93.56 164 GLN A CA 1
ATOM 1291 C C . GLN A 1 164 ? -12.699 1.354 14.738 1.00 93.56 164 GLN A C 1
ATOM 1293 O O . GLN A 1 164 ? -12.039 1.632 13.737 1.00 93.56 164 GLN A O 1
ATOM 1298 N N . ASN A 1 165 ? -12.376 0.312 15.510 1.00 95.75 165 ASN A N 1
ATOM 1299 C CA . ASN A 1 165 ? -11.258 -0.590 15.230 1.00 95.75 165 ASN A CA 1
ATOM 1300 C C . ASN A 1 165 ? -11.421 -1.360 13.910 1.00 95.75 165 ASN A C 1
ATOM 1302 O O . ASN A 1 165 ? -10.431 -1.551 13.206 1.00 95.75 165 ASN A O 1
ATOM 1306 N N . LEU A 1 166 ? -12.638 -1.742 13.509 1.00 95.25 166 LEU A N 1
ATOM 1307 C CA . LEU A 1 166 ? -12.875 -2.327 12.182 1.00 95.25 166 LEU A CA 1
ATOM 1308 C C . LEU A 1 166 ? -12.602 -1.323 11.052 1.00 95.25 166 LEU A C 1
ATOM 1310 O O . LEU A 1 166 ? -11.938 -1.674 10.078 1.00 95.25 166 LEU A O 1
ATOM 1314 N N . ILE A 1 167 ? -13.046 -0.069 11.194 1.00 94.81 167 ILE A N 1
ATOM 1315 C CA . ILE A 1 167 ? -12.783 1.003 10.213 1.00 94.81 167 ILE A CA 1
ATOM 1316 C C . ILE A 1 167 ? -11.275 1.271 10.084 1.00 94.81 167 ILE A C 1
ATOM 1318 O O . ILE A 1 167 ? -10.743 1.370 8.970 1.00 94.81 167 ILE A O 1
ATOM 1322 N N . ARG A 1 168 ? -10.570 1.341 11.222 1.00 96.38 168 ARG A N 1
ATOM 1323 C CA . ARG A 1 168 ? -9.104 1.442 11.267 1.00 96.38 168 ARG A CA 1
ATOM 1324 C C . ARG A 1 168 ? -8.457 0.262 10.560 1.00 96.38 168 ARG A C 1
ATOM 1326 O O . ARG A 1 168 ? -7.617 0.470 9.693 1.00 96.38 168 ARG A O 1
ATOM 1333 N N . ASN A 1 169 ? -8.867 -0.962 10.886 1.00 96.94 169 ASN A N 1
ATOM 1334 C CA . ASN A 1 169 ? -8.290 -2.171 10.312 1.00 96.94 169 ASN A CA 1
ATOM 1335 C C . ASN A 1 169 ? -8.475 -2.239 8.791 1.00 96.94 169 ASN A C 1
ATOM 1337 O O . ASN A 1 169 ? -7.509 -2.509 8.082 1.00 96.94 169 ASN A O 1
ATOM 1341 N N . ASN A 1 170 ? -9.667 -1.922 8.279 1.00 95.94 170 ASN A N 1
ATOM 1342 C CA . ASN A 1 170 ? -9.920 -1.851 6.837 1.00 95.94 170 ASN A CA 1
ATOM 1343 C C . ASN A 1 170 ? -8.986 -0.847 6.150 1.00 95.94 170 ASN A C 1
ATOM 1345 O O . ASN A 1 170 ? -8.409 -1.136 5.102 1.00 95.94 170 ASN A O 1
ATOM 1349 N N . SER A 1 171 ? -8.786 0.316 6.773 1.00 96.44 171 SER A N 1
ATOM 1350 C CA . SER A 1 171 ? -7.918 1.367 6.241 1.00 96.44 171 SER A CA 1
ATOM 1351 C C .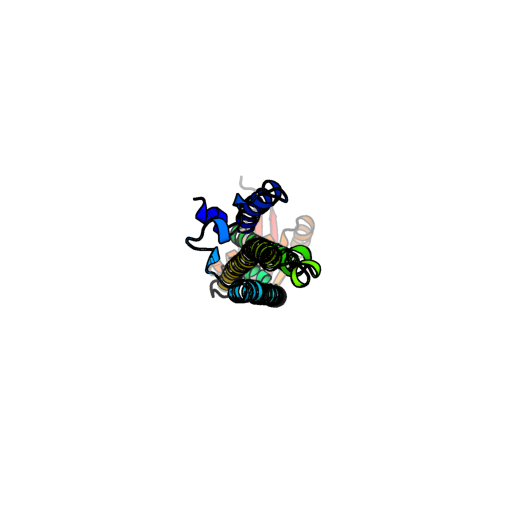 SER A 1 171 ? -6.438 0.971 6.291 1.00 96.44 171 SER A C 1
ATOM 1353 O O . SER A 1 171 ? -5.740 1.089 5.285 1.00 96.44 171 SER A O 1
ATOM 1355 N N . VAL A 1 172 ? -5.957 0.427 7.413 1.00 97.25 172 VAL A N 1
ATOM 1356 C CA . VAL A 1 172 ? -4.583 -0.093 7.554 1.00 97.25 172 VAL A CA 1
ATOM 1357 C C . VAL A 1 172 ? -4.305 -1.182 6.521 1.00 97.25 172 VAL A C 1
ATOM 1359 O O . VAL A 1 172 ? -3.265 -1.161 5.861 1.00 97.25 172 VAL A O 1
ATOM 1362 N N . TYR A 1 173 ? -5.247 -2.108 6.344 1.00 96.31 173 TYR A N 1
ATOM 1363 C CA . TYR A 1 173 ? -5.118 -3.187 5.375 1.00 96.31 173 TYR A CA 1
ATOM 1364 C C . TYR A 1 173 ? -5.111 -2.663 3.934 1.00 96.31 173 TYR A C 1
ATOM 1366 O O . TYR A 1 173 ? -4.239 -3.027 3.154 1.00 96.31 173 TYR A O 1
ATOM 1374 N N . SER A 1 174 ? -6.010 -1.738 3.596 1.00 96.44 174 SER A N 1
ATOM 1375 C CA . SER A 1 174 ? -6.061 -1.100 2.275 1.00 96.44 174 SER A CA 1
ATOM 1376 C C . SER A 1 174 ? -4.778 -0.329 1.943 1.00 96.44 174 SER A C 1
ATOM 1378 O O . SER A 1 174 ? -4.248 -0.445 0.839 1.00 96.44 174 SER A O 1
ATOM 1380 N N . SER A 1 175 ? -4.227 0.401 2.919 1.00 97.44 175 SER A N 1
ATOM 1381 C CA . SER A 1 175 ? -2.924 1.065 2.797 1.00 97.44 175 SER A CA 1
ATOM 1382 C C . SER A 1 175 ? -1.808 0.053 2.509 1.00 97.44 175 SER A C 1
ATOM 1384 O O . SER A 1 175 ? -1.023 0.249 1.580 1.00 97.44 175 SER A O 1
ATOM 1386 N N . TYR A 1 176 ? -1.789 -1.075 3.225 1.00 95.94 176 TYR A N 1
ATOM 1387 C CA . TYR A 1 176 ? -0.847 -2.165 2.972 1.00 95.94 176 TYR A CA 1
ATOM 1388 C C . TYR A 1 176 ? -1.006 -2.774 1.566 1.00 95.94 176 TYR A C 1
ATOM 1390 O O . TYR A 1 176 ? -0.009 -3.008 0.885 1.00 95.94 176 TYR A O 1
ATOM 1398 N N . GLU A 1 177 ? -2.232 -2.991 1.085 1.00 95.94 177 GLU A N 1
ATOM 1399 C CA . GLU A 1 177 ? -2.463 -3.519 -0.265 1.00 95.94 177 GLU A CA 1
ATOM 1400 C C . GLU A 1 177 ? -1.992 -2.561 -1.365 1.00 95.94 177 GLU A C 1
ATOM 1402 O O . GLU A 1 177 ? -1.395 -3.008 -2.345 1.00 95.94 177 GLU A O 1
ATOM 1407 N N . CYS A 1 178 ? -2.185 -1.251 -1.188 1.00 96.75 178 CYS A N 1
ATOM 1408 C CA . CYS A 1 178 ? -1.603 -0.246 -2.076 1.00 96.75 178 CYS A CA 1
ATOM 1409 C C . CYS A 1 178 ? -0.066 -0.335 -2.092 1.00 96.75 178 CYS A C 1
ATOM 1411 O O . CYS A 1 178 ? 0.530 -0.367 -3.168 1.00 96.75 178 CYS A O 1
ATOM 1413 N N . ILE A 1 179 ? 0.580 -0.433 -0.923 1.00 96.06 179 ILE A N 1
ATOM 1414 C CA . ILE A 1 179 ? 2.044 -0.588 -0.818 1.00 96.06 179 ILE A CA 1
ATOM 1415 C C . ILE A 1 179 ? 2.507 -1.856 -1.543 1.00 96.06 179 ILE A C 1
ATOM 1417 O O . ILE A 1 179 ? 3.449 -1.809 -2.333 1.00 96.06 179 ILE A O 1
ATOM 1421 N N . ARG A 1 180 ? 1.819 -2.983 -1.328 1.00 95.00 180 ARG A N 1
ATOM 1422 C CA . ARG A 1 180 ? 2.094 -4.250 -2.017 1.00 95.00 180 ARG A CA 1
ATOM 1423 C C . ARG A 1 180 ? 2.011 -4.080 -3.534 1.00 95.00 180 ARG A C 1
ATOM 1425 O O . ARG A 1 180 ? 2.933 -4.488 -4.235 1.00 95.00 180 ARG A O 1
ATOM 1432 N N . ASN A 1 181 ? 0.937 -3.476 -4.041 1.00 95.12 181 ASN A N 1
ATOM 1433 C CA . ASN A 1 181 ? 0.743 -3.273 -5.478 1.00 95.12 181 ASN A CA 1
ATOM 1434 C C . ASN A 1 181 ? 1.834 -2.360 -6.068 1.00 95.12 181 ASN A C 1
ATOM 1436 O O . ASN A 1 181 ? 2.373 -2.668 -7.130 1.00 95.12 181 ASN A O 1
ATOM 1440 N N . ALA A 1 182 ? 2.229 -1.300 -5.354 1.00 95.00 182 ALA A N 1
ATOM 1441 C CA . ALA A 1 182 ? 3.350 -0.451 -5.754 1.00 95.00 182 ALA A CA 1
ATOM 1442 C C . ALA A 1 182 ? 4.668 -1.234 -5.833 1.00 95.00 182 ALA A C 1
ATOM 1444 O O . ALA A 1 182 ? 5.378 -1.137 -6.832 1.00 95.00 182 ALA A O 1
ATOM 1445 N N . PHE A 1 183 ? 4.979 -2.056 -4.825 1.00 93.31 183 PHE A N 1
ATOM 1446 C CA . PHE A 1 183 ? 6.181 -2.891 -4.846 1.00 93.31 183 PHE A CA 1
ATOM 1447 C C . PHE A 1 183 ? 6.181 -3.900 -5.990 1.00 93.31 183 PHE A C 1
ATOM 1449 O O . PHE A 1 183 ? 7.232 -4.119 -6.580 1.00 93.31 183 PHE A O 1
ATOM 1456 N N . VAL A 1 184 ? 5.030 -4.473 -6.350 1.00 93.88 184 VAL A N 1
ATOM 1457 C CA . VAL A 1 184 ? 4.929 -5.349 -7.527 1.00 93.88 184 VAL A CA 1
ATOM 1458 C C . VAL A 1 184 ? 5.291 -4.584 -8.803 1.00 93.88 184 VAL A C 1
ATOM 1460 O O . VAL A 1 184 ? 6.098 -5.073 -9.590 1.00 93.88 184 VAL A O 1
ATOM 1463 N N . CYS A 1 185 ? 4.770 -3.368 -8.995 1.00 93.19 185 CYS A N 1
ATOM 1464 C CA . CYS A 1 185 ? 5.135 -2.529 -10.141 1.00 93.19 185 CYS A CA 1
ATOM 1465 C C . CYS A 1 185 ? 6.639 -2.213 -10.167 1.00 93.19 185 CYS A C 1
ATOM 1467 O O . CYS A 1 185 ? 7.285 -2.391 -11.199 1.00 93.19 185 CYS A O 1
ATOM 1469 N N . LEU A 1 186 ? 7.210 -1.800 -9.031 1.00 91.56 186 LEU A N 1
ATOM 1470 C CA . LEU A 1 186 ? 8.644 -1.512 -8.917 1.00 91.56 186 LEU A CA 1
ATOM 1471 C C . LEU A 1 186 ? 9.505 -2.751 -9.167 1.00 91.56 186 LEU A C 1
ATOM 1473 O O . LEU A 1 186 ? 10.546 -2.659 -9.812 1.00 91.56 186 LEU A O 1
ATOM 1477 N N . PHE A 1 187 ? 9.061 -3.914 -8.699 1.00 91.44 187 PHE A N 1
ATOM 1478 C CA . PHE A 1 187 ? 9.753 -5.175 -8.920 1.00 91.44 187 PHE A CA 1
ATOM 1479 C C . PHE A 1 187 ? 9.792 -5.542 -10.407 1.00 91.44 187 PHE A C 1
ATOM 1481 O O . PHE A 1 187 ? 10.842 -5.928 -10.911 1.00 91.44 187 PHE A O 1
ATOM 1488 N N . VAL A 1 188 ? 8.689 -5.352 -11.139 1.00 91.69 188 VAL A N 1
ATOM 1489 C CA . VAL A 1 188 ? 8.662 -5.559 -12.598 1.00 91.69 188 VAL A CA 1
ATOM 1490 C C . VAL A 1 188 ? 9.628 -4.606 -13.311 1.00 91.69 188 VAL A C 1
ATOM 1492 O O . VAL A 1 188 ? 10.384 -5.051 -14.172 1.00 91.69 188 VAL A O 1
ATOM 1495 N N . ILE A 1 189 ? 9.661 -3.325 -12.927 1.00 90.75 189 ILE A N 1
ATOM 1496 C CA . ILE A 1 189 ? 10.616 -2.344 -13.479 1.00 90.75 189 ILE A CA 1
ATOM 1497 C C . ILE A 1 189 ? 12.061 -2.791 -13.218 1.00 90.75 189 ILE A C 1
ATOM 1499 O O . ILE A 1 189 ? 12.893 -2.771 -14.124 1.00 90.75 189 ILE A O 1
ATOM 1503 N N . LEU A 1 190 ? 12.358 -3.243 -11.998 1.00 89.00 190 LEU A N 1
ATOM 1504 C CA . LEU A 1 190 ? 13.688 -3.722 -11.631 1.00 89.00 190 LEU A CA 1
ATOM 1505 C C . LEU A 1 190 ? 14.099 -4.960 -12.444 1.00 89.00 190 LEU A C 1
ATOM 1507 O O . LEU A 1 190 ? 15.244 -5.054 -12.886 1.00 89.00 190 LEU A O 1
ATOM 1511 N N . LEU A 1 191 ? 13.176 -5.896 -12.681 1.00 89.19 191 LEU A N 1
ATOM 1512 C CA . LEU A 1 191 ? 13.441 -7.049 -13.543 1.00 89.19 191 LEU A CA 1
ATOM 1513 C C . LEU A 1 191 ? 13.767 -6.607 -14.972 1.00 89.19 191 LEU A C 1
ATOM 1515 O O . LEU A 1 191 ? 14.784 -7.029 -15.513 1.00 89.19 191 LEU A O 1
ATOM 1519 N N . LEU A 1 192 ? 12.973 -5.706 -15.557 1.00 87.75 192 LEU A N 1
ATOM 1520 C CA . LEU A 1 192 ? 13.242 -5.174 -16.898 1.00 87.75 192 LEU A CA 1
ATOM 1521 C C . LEU A 1 192 ? 14.628 -4.524 -16.993 1.00 87.75 192 LEU A C 1
ATOM 1523 O O . LEU A 1 192 ? 15.347 -4.739 -17.964 1.00 87.75 192 LEU A O 1
ATOM 1527 N N . ALA A 1 193 ? 15.039 -3.784 -15.966 1.00 86.19 193 ALA A N 1
ATOM 1528 C CA . ALA A 1 193 ? 16.347 -3.141 -15.938 1.00 86.19 193 ALA A CA 1
ATOM 1529 C C . ALA A 1 193 ? 17.523 -4.118 -15.822 1.00 86.19 193 ALA A C 1
ATOM 1531 O O . ALA A 1 193 ? 18.576 -3.911 -16.433 1.00 86.19 193 ALA A O 1
ATOM 1532 N N . THR A 1 194 ? 17.363 -5.166 -15.013 1.00 86.25 194 THR A N 1
ATOM 1533 C CA . THR A 1 194 ? 18.438 -6.111 -14.674 1.00 86.25 194 THR A CA 1
ATOM 1534 C C . THR A 1 194 ? 18.610 -7.221 -15.702 1.00 86.25 194 THR A C 1
ATOM 1536 O O . THR A 1 194 ? 19.697 -7.791 -15.786 1.00 86.25 194 THR A O 1
ATOM 1539 N N . ILE A 1 195 ? 17.594 -7.496 -16.527 1.00 85.62 195 ILE A N 1
ATOM 1540 C CA . ILE A 1 195 ? 17.697 -8.478 -17.607 1.00 85.62 195 ILE A CA 1
ATOM 1541 C C . ILE A 1 195 ? 18.888 -8.117 -18.529 1.00 85.62 195 ILE A C 1
ATOM 1543 O O . ILE A 1 195 ? 18.999 -6.976 -19.003 1.00 85.62 195 ILE A O 1
ATOM 1547 N N . PRO A 1 196 ? 19.803 -9.070 -18.800 1.00 78.38 196 PRO A N 1
ATOM 1548 C CA . PRO A 1 196 ? 20.979 -8.862 -19.643 1.00 78.38 196 PRO A CA 1
ATOM 1549 C C . PRO A 1 196 ? 20.629 -9.025 -21.132 1.00 78.38 196 PRO A C 1
ATOM 1551 O O . PRO A 1 196 ? 21.315 -9.722 -21.871 1.00 78.38 196 PRO A O 1
ATOM 1554 N N . ILE A 1 197 ? 19.525 -8.418 -21.568 1.00 74.31 197 ILE A N 1
ATOM 1555 C CA . ILE A 1 197 ? 19.076 -8.405 -22.962 1.00 74.31 197 ILE A CA 1
ATOM 1556 C C . ILE A 1 197 ? 18.964 -6.935 -23.350 1.00 74.31 197 ILE A C 1
ATOM 1558 O O . ILE A 1 197 ? 18.169 -6.201 -22.769 1.00 74.31 197 ILE A O 1
ATOM 1562 N N . GLY A 1 198 ? 19.800 -6.500 -24.286 1.00 64.44 198 GLY A N 1
ATOM 1563 C CA . GLY A 1 198 ? 19.668 -5.206 -24.942 1.00 64.44 198 GLY A CA 1
ATOM 1564 C C . GLY A 1 198 ? 19.233 -5.450 -26.375 1.00 64.44 198 GLY A C 1
ATOM 1565 O O . GLY A 1 198 ? 19.890 -6.204 -27.092 1.00 64.44 198 GLY A O 1
ATOM 1566 N N . PHE A 1 199 ? 18.138 -4.828 -26.798 1.00 64.44 199 PHE A N 1
ATOM 1567 C CA . PHE A 1 199 ? 17.864 -4.708 -28.222 1.00 64.44 199 PHE A CA 1
ATOM 1568 C C . PHE A 1 199 ? 18.774 -3.596 -28.717 1.00 64.44 199 PHE A C 1
ATOM 1570 O O . PHE A 1 199 ? 18.412 -2.423 -28.659 1.00 64.44 199 PHE A O 1
ATOM 1577 N N . GLN A 1 200 ? 19.990 -3.963 -29.131 1.00 53.50 200 GLN A N 1
ATOM 1578 C CA . GLN A 1 200 ? 20.837 -3.033 -29.859 1.00 53.50 200 GLN A CA 1
ATOM 1579 C C . GLN A 1 200 ? 20.010 -2.502 -31.022 1.00 53.50 200 GLN A C 1
ATOM 1581 O O . GLN A 1 200 ? 19.508 -3.261 -31.856 1.00 53.50 200 GLN A O 1
ATOM 1586 N N . GLN A 1 201 ? 19.834 -1.186 -31.042 1.00 48.00 201 GLN A N 1
ATOM 1587 C CA . GLN A 1 201 ? 19.403 -0.515 -32.243 1.00 48.00 201 GLN A CA 1
ATOM 1588 C C . GLN A 1 201 ? 20.451 -0.886 -33.286 1.00 48.00 201 GLN A C 1
ATOM 1590 O O . GLN A 1 201 ? 21.623 -0.556 -33.139 1.00 48.00 201 GLN A O 1
ATOM 1595 N N . THR A 1 202 ? 20.045 -1.633 -34.308 1.00 37.88 202 THR A N 1
ATOM 1596 C CA . THR A 1 202 ? 20.836 -1.837 -35.520 1.00 37.88 202 THR A CA 1
ATOM 1597 C C . THR A 1 202 ? 20.856 -0.509 -36.277 1.00 37.88 202 THR A C 1
ATOM 1599 O O . THR A 1 202 ? 20.411 -0.392 -37.411 1.00 37.88 202 THR A O 1
ATOM 1602 N N . SER A 1 203 ? 21.368 0.549 -35.650 1.00 39.81 203 SER A N 1
ATOM 1603 C CA . SER A 1 203 ? 22.237 1.433 -36.395 1.00 39.81 203 SER A CA 1
ATOM 1604 C C . SER A 1 203 ? 23.418 0.548 -36.746 1.00 39.81 203 SER A C 1
ATOM 1606 O O . SER A 1 203 ? 24.227 0.237 -35.877 1.00 39.81 203 SER A O 1
ATOM 1608 N N . ILE A 1 204 ? 23.444 0.063 -37.989 1.00 40.44 204 ILE A N 1
ATOM 1609 C CA . ILE A 1 204 ? 24.678 -0.371 -38.647 1.00 40.44 204 ILE A CA 1
ATOM 1610 C C . ILE A 1 204 ? 25.789 0.533 -38.109 1.00 40.44 204 ILE A C 1
ATOM 1612 O O . ILE A 1 204 ? 25.597 1.753 -38.127 1.00 40.44 204 ILE A O 1
ATOM 1616 N N . ASP A 1 205 ? 26.852 -0.056 -37.562 1.00 39.47 205 ASP A N 1
ATOM 1617 C CA . ASP A 1 205 ? 28.047 0.619 -37.050 1.00 39.47 205 ASP A CA 1
ATOM 1618 C C . ASP A 1 205 ? 28.621 1.569 -38.121 1.00 39.47 205 ASP A C 1
ATOM 1620 O O . ASP A 1 205 ? 29.580 1.264 -38.818 1.00 39.47 205 ASP A O 1
ATOM 1624 N N . LYS A 1 206 ? 28.008 2.741 -38.303 1.00 46.03 206 LYS A N 1
ATOM 1625 C CA . LYS A 1 206 ? 28.467 3.776 -39.234 1.00 46.03 206 LYS A CA 1
ATOM 1626 C C . LYS A 1 206 ? 29.558 4.634 -38.603 1.00 46.03 206 LYS A C 1
ATOM 1628 O O . LYS A 1 206 ? 30.312 5.278 -39.324 1.00 46.03 206 LYS A O 1
ATOM 1633 N N . SER A 1 207 ? 29.669 4.644 -37.270 1.00 46.50 207 SER A N 1
ATOM 1634 C CA . SER A 1 207 ? 30.622 5.519 -36.579 1.00 46.50 207 SER A CA 1
ATOM 1635 C C . SER A 1 207 ? 32.045 4.958 -36.522 1.00 46.50 207 SER A C 1
ATOM 1637 O O . SER A 1 207 ? 32.971 5.751 -36.427 1.00 46.50 207 SER A O 1
ATOM 1639 N N . SER A 1 208 ? 32.251 3.639 -36.609 1.00 48.34 208 SER A N 1
ATOM 1640 C CA . SER A 1 208 ? 33.605 3.057 -36.626 1.00 48.34 208 SER A CA 1
ATOM 1641 C C . SER A 1 208 ? 34.262 3.114 -38.013 1.00 48.34 208 SER A C 1
ATOM 1643 O O . SER A 1 208 ? 35.484 3.128 -38.114 1.00 48.34 208 SER A O 1
ATOM 1645 N N . MET A 1 209 ? 33.466 3.199 -39.085 1.00 50.34 209 MET A N 1
ATOM 1646 C CA . MET A 1 209 ? 33.951 3.185 -40.476 1.00 50.34 209 MET A CA 1
ATOM 1647 C C . MET A 1 209 ? 34.445 4.551 -40.955 1.00 50.34 209 MET A C 1
ATOM 1649 O O . MET A 1 209 ? 35.408 4.639 -41.717 1.00 50.34 209 MET A O 1
ATOM 1653 N N . HIS A 1 210 ? 33.821 5.627 -40.470 1.00 54.56 210 HIS A N 1
ATOM 1654 C CA . HIS A 1 210 ? 34.264 6.997 -40.732 1.00 54.56 210 HIS A CA 1
ATOM 1655 C C . HIS A 1 210 ? 35.649 7.302 -40.138 1.00 54.56 210 HIS A C 1
ATOM 1657 O O . HIS A 1 210 ? 36.325 8.215 -40.602 1.00 54.56 210 HIS A O 1
ATOM 1663 N N . GLU A 1 211 ? 36.094 6.535 -39.136 1.00 56.97 211 GLU A N 1
ATOM 1664 C CA . GLU A 1 211 ? 37.436 6.679 -38.562 1.00 56.97 211 GLU A CA 1
ATOM 1665 C C . GLU A 1 211 ? 38.526 5.968 -39.383 1.00 56.97 211 GLU A C 1
ATOM 1667 O O . GLU A 1 211 ? 39.696 6.326 -39.266 1.00 56.97 211 GLU A O 1
ATOM 1672 N N . GLN A 1 212 ? 38.171 4.993 -40.232 1.00 68.00 212 GLN A N 1
ATOM 1673 C CA . GLN A 1 212 ? 39.144 4.212 -41.006 1.00 68.00 212 GLN A CA 1
ATOM 1674 C C . GLN A 1 212 ? 39.609 4.917 -42.291 1.00 68.00 212 GLN A C 1
ATOM 1676 O O . GLN A 1 212 ? 40.742 4.705 -42.725 1.00 68.00 212 GLN A O 1
ATOM 1681 N N . TYR A 1 213 ? 38.759 5.743 -42.910 1.00 76.12 213 TYR A N 1
ATOM 1682 C CA . TYR A 1 213 ? 39.059 6.391 -44.189 1.00 76.12 213 TYR A CA 1
ATOM 1683 C C . TYR A 1 213 ? 38.999 7.914 -44.094 1.00 76.12 213 TYR A C 1
ATOM 1685 O O . TYR A 1 213 ? 38.014 8.481 -43.628 1.00 76.12 213 TYR A O 1
ATOM 1693 N N . SER A 1 214 ? 40.024 8.595 -44.614 1.00 82.38 214 SER A N 1
ATOM 1694 C CA . SER A 1 214 ? 39.994 10.048 -44.783 1.00 82.38 214 SER A CA 1
ATOM 1695 C C . SER A 1 214 ? 39.412 10.429 -46.144 1.00 82.38 214 SER A C 1
ATOM 1697 O O . SER A 1 214 ? 39.894 9.994 -47.194 1.00 82.38 214 SER A O 1
ATOM 1699 N N . PHE A 1 215 ? 38.374 11.265 -46.135 1.00 87.44 215 PHE A N 1
ATOM 1700 C CA . PHE A 1 215 ? 37.766 11.790 -47.354 1.00 87.44 215 PHE A CA 1
ATOM 1701 C C . PHE A 1 215 ? 38.442 13.088 -47.791 1.00 87.44 215 PHE A C 1
ATOM 1703 O O . PHE A 1 215 ? 38.629 14.026 -47.016 1.00 87.44 215 PHE A O 1
ATOM 1710 N N . THR A 1 216 ? 38.795 13.147 -49.070 1.00 87.12 216 THR A N 1
ATOM 1711 C CA . THR A 1 216 ? 39.313 14.342 -49.735 1.00 87.12 216 THR A CA 1
ATOM 1712 C C . THR A 1 216 ? 38.438 14.658 -50.937 1.00 87.12 216 THR A C 1
ATOM 1714 O O . THR A 1 216 ? 38.132 13.786 -51.747 1.00 87.12 216 THR A O 1
ATOM 1717 N N . PHE A 1 217 ? 38.028 15.915 -51.061 1.00 87.81 217 PHE A N 1
ATOM 1718 C CA . PHE A 1 217 ? 37.126 16.359 -52.117 1.00 87.81 217 PHE A CA 1
ATOM 1719 C C . PHE A 1 217 ? 37.888 17.229 -53.107 1.00 87.81 217 PHE A C 1
ATOM 1721 O O . PHE A 1 217 ? 38.549 18.197 -52.727 1.00 87.81 217 PHE A O 1
ATOM 1728 N N . SER A 1 218 ? 37.805 16.881 -54.388 1.00 86.44 218 SER A N 1
ATOM 1729 C CA . SER A 1 218 ? 38.323 17.733 -55.455 1.00 86.44 218 SER A CA 1
ATOM 1730 C C . SER A 1 218 ? 37.581 19.073 -55.477 1.00 86.44 218 SER A C 1
ATOM 1732 O O . SER A 1 218 ? 36.393 19.146 -55.155 1.00 86.44 218 SER A O 1
ATOM 1734 N N . SER A 1 219 ? 38.268 20.142 -55.888 1.00 82.19 219 SER A N 1
ATOM 1735 C CA . SER A 1 219 ? 37.713 21.507 -55.917 1.00 82.19 219 SER A CA 1
ATOM 1736 C C . SER A 1 219 ? 36.370 21.594 -56.659 1.00 82.19 219 SER A C 1
ATOM 1738 O O . SER A 1 219 ? 35.477 22.333 -56.250 1.00 82.19 219 SER A O 1
ATOM 1740 N N . GLU A 1 220 ? 36.206 20.792 -57.713 1.00 79.88 220 GLU A N 1
ATOM 1741 C CA . GLU A 1 220 ? 35.000 20.729 -58.547 1.00 79.88 220 GLU A CA 1
ATOM 1742 C C . GLU A 1 220 ? 33.789 20.134 -57.807 1.00 79.88 220 GLU A C 1
ATOM 1744 O O . GLU A 1 220 ? 32.656 20.523 -58.070 1.00 79.88 220 GLU A O 1
ATOM 1749 N N . THR A 1 221 ? 34.013 19.256 -56.824 1.00 84.06 221 THR A N 1
ATOM 1750 C CA . THR A 1 221 ? 32.940 18.616 -56.036 1.00 84.06 221 THR A CA 1
ATOM 1751 C C . THR A 1 221 ? 32.464 19.457 -54.852 1.00 84.06 221 THR A C 1
ATOM 1753 O O . THR A 1 221 ? 31.315 19.340 -54.426 1.00 84.06 221 THR A O 1
ATOM 1756 N N . VAL A 1 222 ? 33.309 20.357 -54.335 1.00 82.19 222 VAL A N 1
ATOM 1757 C CA . VAL A 1 222 ? 33.006 21.168 -53.141 1.00 82.19 222 VAL A CA 1
ATOM 1758 C C . VAL A 1 222 ? 31.831 22.122 -53.375 1.00 82.19 222 VAL A C 1
ATOM 1760 O O . VAL A 1 222 ? 31.022 22.343 -52.472 1.00 82.19 222 VAL A O 1
ATOM 1763 N N . SER A 1 223 ? 31.709 22.687 -54.579 1.00 80.44 223 SER A N 1
ATOM 1764 C CA . SER A 1 223 ? 30.593 23.570 -54.946 1.00 80.44 223 SER A CA 1
ATOM 1765 C C . SER A 1 223 ? 29.255 22.823 -54.958 1.00 80.44 223 SER A C 1
ATOM 1767 O O . SER A 1 223 ? 28.253 23.348 -54.465 1.00 80.44 223 SER A O 1
ATOM 1769 N N . TYR A 1 224 ? 29.245 21.585 -55.456 1.00 82.25 224 TYR A N 1
ATOM 1770 C CA . TYR A 1 224 ? 28.064 20.726 -55.491 1.00 82.25 224 TYR A CA 1
ATOM 1771 C C . TYR A 1 224 ? 27.638 20.295 -54.081 1.00 82.25 224 TYR A C 1
ATOM 1773 O O . TYR A 1 224 ? 26.476 20.448 -53.709 1.00 82.25 224 TYR A O 1
ATOM 1781 N N . LEU A 1 225 ? 28.596 19.867 -53.254 1.00 85.00 225 LEU A N 1
ATOM 1782 C CA . LEU A 1 225 ? 28.354 19.474 -51.862 1.00 85.00 225 LEU A CA 1
ATOM 1783 C C . LEU A 1 225 ? 27.754 20.611 -51.032 1.00 85.00 225 LEU A C 1
ATOM 1785 O O . LEU A 1 225 ? 26.767 20.407 -50.331 1.00 85.00 225 LEU A O 1
ATOM 1789 N N . ARG A 1 226 ? 28.301 21.827 -51.159 1.00 79.06 226 ARG A N 1
ATOM 1790 C CA . ARG A 1 226 ? 27.799 23.006 -50.435 1.00 79.06 226 ARG A CA 1
ATOM 1791 C C . ARG A 1 226 ? 26.403 23.444 -50.861 1.00 79.06 226 ARG A C 1
ATOM 1793 O O . ARG A 1 226 ? 25.697 24.038 -50.057 1.00 79.06 226 ARG A O 1
ATOM 1800 N N . SER A 1 227 ? 26.039 23.228 -52.123 1.00 80.31 227 SER A N 1
ATOM 1801 C CA . SER A 1 227 ? 24.753 23.682 -52.663 1.00 80.31 227 SER A CA 1
ATOM 1802 C C . SER A 1 227 ? 23.616 22.687 -52.438 1.00 80.31 227 SER A C 1
ATOM 1804 O O . SER A 1 227 ? 22.465 23.113 -52.417 1.00 80.31 227 SER A O 1
ATOM 1806 N N . HIS A 1 228 ? 23.924 21.399 -52.249 1.00 79.44 228 HIS A N 1
ATOM 1807 C CA . HIS A 1 228 ? 22.917 20.333 -52.182 1.00 79.44 228 HIS A CA 1
ATOM 1808 C C . HIS A 1 228 ? 22.898 19.552 -50.857 1.00 79.44 228 HIS A C 1
ATOM 1810 O O . HIS A 1 228 ? 21.994 18.745 -50.673 1.00 79.44 228 HIS A O 1
ATOM 1816 N N . ASP A 1 229 ? 23.846 19.783 -49.940 1.00 81.69 229 ASP A N 1
ATOM 1817 C CA . ASP A 1 229 ? 23.930 19.111 -48.627 1.00 81.69 229 ASP A CA 1
ATOM 1818 C C . ASP A 1 229 ? 23.922 17.567 -48.716 1.00 81.69 229 ASP A C 1
ATOM 1820 O O . ASP A 1 229 ? 23.227 16.865 -47.988 1.00 81.69 229 ASP A O 1
ATOM 1824 N N . VAL A 1 230 ? 24.693 17.019 -49.665 1.00 84.19 230 VAL A N 1
ATOM 1825 C CA . VAL A 1 230 ? 24.725 15.573 -49.986 1.00 84.19 230 VAL A CA 1
ATOM 1826 C C . VAL A 1 230 ? 25.996 14.856 -49.519 1.00 84.19 230 VAL A C 1
ATOM 1828 O O . VAL A 1 230 ? 26.263 13.736 -49.949 1.00 84.19 230 VAL A O 1
ATOM 1831 N N . GLN A 1 231 ? 26.810 15.473 -48.658 1.00 84.44 231 GLN A N 1
ATOM 1832 C CA . GLN A 1 231 ? 28.114 14.917 -48.273 1.00 84.44 231 GLN A CA 1
ATOM 1833 C C . GLN A 1 231 ? 27.998 13.539 -47.609 1.00 84.44 231 GLN A C 1
ATOM 1835 O O . GLN A 1 231 ? 28.629 12.590 -48.069 1.00 84.44 231 GLN A O 1
ATOM 1840 N N . SER A 1 232 ? 27.132 13.410 -46.604 1.00 82.25 232 SER A N 1
ATOM 1841 C CA . SER A 1 232 ? 26.903 12.144 -45.894 1.00 82.25 232 SER A CA 1
ATOM 1842 C C . SER A 1 232 ? 26.391 11.041 -46.824 1.00 82.25 232 SER A C 1
ATOM 1844 O O . SER A 1 232 ? 26.823 9.896 -46.743 1.00 82.25 232 SER A O 1
ATOM 1846 N N . VAL A 1 233 ? 25.520 11.401 -47.769 1.00 85.12 233 VAL A N 1
ATOM 1847 C CA . VAL A 1 233 ? 24.960 10.492 -48.778 1.00 85.12 233 VAL A CA 1
ATOM 1848 C C . VAL A 1 233 ? 26.042 9.963 -49.723 1.00 85.12 233 VAL A C 1
ATOM 1850 O O . VAL A 1 233 ? 26.013 8.793 -50.110 1.00 85.12 233 VAL A O 1
ATOM 1853 N N . VAL A 1 234 ? 26.987 10.820 -50.113 1.00 85.81 234 VAL A N 1
ATOM 1854 C CA . VAL A 1 234 ? 28.104 10.463 -50.996 1.00 85.81 234 VAL A CA 1
ATOM 1855 C C . VAL A 1 234 ? 29.095 9.556 -50.272 1.00 85.81 234 VAL A C 1
ATOM 1857 O O . VAL A 1 234 ? 29.479 8.523 -50.816 1.00 85.81 234 VAL A O 1
ATOM 1860 N N . GLU A 1 235 ? 29.476 9.905 -49.045 1.00 88.62 235 GLU A N 1
ATOM 1861 C CA . GLU A 1 235 ? 30.404 9.112 -48.232 1.00 88.62 235 GLU A CA 1
ATOM 1862 C C . GLU A 1 235 ? 29.829 7.719 -47.929 1.00 88.62 235 GLU A C 1
ATOM 1864 O O . GLU A 1 235 ? 30.506 6.716 -48.158 1.00 88.62 235 GLU A O 1
ATOM 1869 N N . ASP A 1 236 ? 28.553 7.638 -47.534 1.00 85.62 236 ASP A N 1
ATOM 1870 C CA . ASP A 1 236 ? 27.848 6.372 -47.299 1.00 85.62 236 ASP A CA 1
ATOM 1871 C C . ASP A 1 236 ? 27.804 5.484 -48.554 1.00 85.62 236 ASP A C 1
ATOM 1873 O O . ASP A 1 236 ? 28.008 4.271 -48.479 1.00 85.62 236 ASP A O 1
ATOM 1877 N N . ALA A 1 237 ? 27.529 6.069 -49.725 1.00 86.00 237 ALA A N 1
ATOM 1878 C CA . ALA A 1 237 ? 27.477 5.323 -50.982 1.00 86.00 237 ALA A CA 1
ATOM 1879 C C . ALA A 1 237 ? 28.845 4.734 -51.358 1.00 86.00 237 ALA A C 1
ATOM 1881 O O . ALA A 1 237 ? 28.925 3.597 -51.833 1.00 86.00 237 ALA A O 1
ATOM 1882 N N . ILE A 1 238 ? 29.922 5.486 -51.116 1.00 87.69 238 ILE A N 1
ATOM 1883 C CA . ILE A 1 238 ? 31.285 5.030 -51.385 1.00 87.69 238 ILE A CA 1
ATOM 1884 C C . ILE A 1 238 ? 31.678 3.910 -50.418 1.00 87.69 238 ILE A C 1
ATOM 1886 O O . ILE A 1 238 ? 32.139 2.866 -50.876 1.00 87.69 238 ILE A O 1
ATOM 1890 N N . LEU A 1 239 ? 31.453 4.079 -49.110 1.00 86.31 239 LEU A N 1
ATOM 1891 C CA . LEU A 1 239 ? 31.809 3.066 -48.105 1.00 86.31 239 LEU A CA 1
ATOM 1892 C C . LEU A 1 239 ? 31.087 1.737 -48.353 1.00 86.31 239 LEU A C 1
ATOM 1894 O O . LEU A 1 239 ? 31.731 0.689 -48.381 1.00 86.31 239 LEU A O 1
ATOM 1898 N N . ASN A 1 240 ? 29.785 1.786 -48.657 1.00 83.19 240 ASN A N 1
ATOM 1899 C CA . ASN A 1 240 ? 29.013 0.594 -49.016 1.00 83.19 240 ASN A CA 1
ATOM 1900 C C . ASN A 1 240 ? 29.573 -0.122 -50.256 1.00 83.19 240 ASN A C 1
ATOM 1902 O O . ASN A 1 240 ? 29.502 -1.346 -50.346 1.00 83.19 240 ASN A O 1
ATOM 1906 N N . THR A 1 241 ? 30.112 0.618 -51.229 1.00 82.44 241 THR A N 1
ATOM 1907 C CA . THR A 1 241 ? 30.700 0.009 -52.433 1.00 82.44 241 THR A CA 1
ATOM 1908 C C . THR A 1 241 ? 32.051 -0.634 -52.116 1.00 82.44 241 THR A C 1
ATOM 1910 O O . THR A 1 241 ? 32.308 -1.763 -52.528 1.00 82.44 241 THR A O 1
ATOM 1913 N N . VAL A 1 242 ? 32.900 0.052 -51.344 1.00 81.38 242 VAL A N 1
ATOM 1914 C CA . VAL A 1 242 ? 34.228 -0.446 -50.943 1.00 81.38 242 VAL A CA 1
ATOM 1915 C C . VAL A 1 242 ? 34.123 -1.762 -50.161 1.00 81.38 242 VAL A C 1
ATOM 1917 O O . VAL A 1 242 ? 34.935 -2.661 -50.383 1.00 81.38 242 VAL A O 1
ATOM 1920 N N . GLU A 1 243 ? 33.106 -1.905 -49.309 1.00 73.44 243 GLU A N 1
ATOM 1921 C CA . GLU A 1 243 ? 32.859 -3.123 -48.528 1.00 73.44 243 GLU A CA 1
ATOM 1922 C C . GLU A 1 243 ? 32.304 -4.277 -49.381 1.00 73.44 243 GLU A C 1
ATOM 1924 O O . GLU A 1 243 ? 32.822 -5.395 -49.331 1.00 73.44 243 GLU A O 1
ATOM 1929 N N . ASN A 1 244 ? 31.280 -4.014 -50.201 1.00 69.31 244 ASN A N 1
ATOM 1930 C CA . ASN A 1 244 ? 30.575 -5.066 -50.942 1.00 69.31 244 ASN A CA 1
ATOM 1931 C C . ASN A 1 244 ? 31.362 -5.607 -52.142 1.00 69.31 244 ASN A C 1
ATOM 1933 O O . ASN A 1 244 ? 31.270 -6.794 -52.455 1.00 69.31 244 ASN A O 1
ATOM 1937 N N . GLU A 1 245 ? 32.138 -4.764 -52.825 1.00 62.56 245 GLU A N 1
ATOM 1938 C CA . GLU A 1 245 ? 32.807 -5.152 -54.072 1.00 62.56 245 GLU A CA 1
ATOM 1939 C C . GLU A 1 245 ? 34.235 -5.676 -53.870 1.00 62.56 245 GLU A C 1
ATOM 1941 O O . GLU A 1 245 ? 34.931 -5.950 -54.847 1.00 62.56 245 GLU A O 1
ATOM 1946 N N . SER A 1 246 ? 34.686 -5.870 -52.619 1.00 56.84 246 SER A N 1
ATOM 1947 C CA . SER A 1 246 ? 36.054 -6.325 -52.313 1.00 56.84 246 SER A CA 1
ATOM 1948 C C . SER A 1 246 ? 37.106 -5.538 -53.106 1.00 56.84 246 SER A C 1
ATOM 1950 O O . SER A 1 246 ? 38.057 -6.125 -53.635 1.00 56.84 246 SER A O 1
ATOM 1952 N N . ILE A 1 247 ? 36.913 -4.216 -53.230 1.00 63.41 247 ILE A N 1
ATOM 1953 C CA . ILE A 1 247 ? 37.820 -3.318 -53.951 1.00 63.41 247 ILE A CA 1
ATOM 1954 C C . ILE A 1 247 ? 39.130 -3.297 -53.161 1.00 63.41 247 ILE A C 1
ATOM 1956 O O . ILE A 1 247 ? 39.344 -2.515 -52.237 1.00 63.41 247 ILE A O 1
ATOM 1960 N N . SER A 1 248 ? 39.994 -4.255 -53.488 1.00 53.09 248 SER A N 1
ATOM 1961 C CA . SER A 1 248 ? 41.309 -4.439 -52.896 1.00 53.09 248 SER A CA 1
ATOM 1962 C C . SER A 1 248 ? 42.072 -3.126 -53.023 1.00 53.09 248 SER A C 1
ATOM 1964 O O . SER A 1 248 ? 42.146 -2.577 -54.121 1.00 53.09 248 SER A O 1
ATOM 1966 N N . GLY A 1 249 ? 42.618 -2.622 -51.908 1.00 54.53 249 GLY A N 1
ATOM 1967 C CA . GLY A 1 249 ? 43.281 -1.316 -51.749 1.00 54.53 249 GLY A CA 1
ATOM 1968 C C . GLY A 1 249 ? 44.563 -1.093 -52.570 1.00 54.53 249 GLY A C 1
ATOM 1969 O O . GLY A 1 249 ? 45.568 -0.618 -52.044 1.00 54.53 249 GLY A O 1
ATOM 1970 N N . LYS A 1 250 ? 44.545 -1.458 -53.853 1.00 51.94 250 LYS A N 1
ATOM 1971 C CA . LYS A 1 250 ? 45.598 -1.305 -54.862 1.00 51.94 250 LYS A CA 1
ATOM 1972 C C . LYS A 1 250 ? 45.058 -0.839 -56.223 1.00 51.94 250 LYS A C 1
ATOM 1974 O O . LYS A 1 250 ? 45.776 -0.924 -57.213 1.00 51.94 250 LYS A O 1
ATOM 1979 N N . SER A 1 251 ? 43.817 -0.362 -56.283 1.00 56.66 251 SER A N 1
ATOM 1980 C CA . SER A 1 251 ? 43.257 0.269 -57.477 1.00 56.66 251 SER A CA 1
ATOM 1981 C C . SER A 1 251 ? 43.485 1.775 -57.397 1.00 56.66 251 SER A C 1
ATOM 1983 O O . SER A 1 251 ? 42.669 2.504 -56.841 1.00 56.66 251 SER A O 1
ATOM 1985 N N . ASP A 1 252 ? 44.582 2.249 -57.986 1.00 62.97 252 ASP A N 1
ATOM 1986 C CA . ASP A 1 252 ? 44.805 3.686 -58.202 1.00 62.97 252 ASP A CA 1
ATOM 1987 C C . ASP A 1 252 ? 43.906 4.243 -59.337 1.00 62.97 252 ASP A C 1
ATOM 1989 O O . ASP A 1 252 ? 44.001 5.416 -59.716 1.00 62.97 252 ASP A O 1
ATOM 1993 N N . ASP A 1 253 ? 43.022 3.392 -59.865 1.00 77.69 253 ASP A N 1
ATOM 1994 C CA . ASP A 1 253 ? 42.057 3.692 -60.907 1.00 77.69 253 ASP A CA 1
ATOM 1995 C C . ASP A 1 253 ? 40.805 4.370 -60.346 1.00 77.69 253 ASP A C 1
ATOM 1997 O O . ASP A 1 253 ? 40.400 4.188 -59.195 1.00 77.69 253 ASP A O 1
ATOM 2001 N N . ALA A 1 254 ? 40.191 5.190 -61.195 1.00 82.94 254 ALA A N 1
ATOM 2002 C CA . ALA A 1 254 ? 38.961 5.887 -60.872 1.00 82.94 254 ALA A CA 1
ATOM 2003 C C . ALA A 1 254 ? 37.754 4.946 -60.964 1.00 82.94 254 ALA A C 1
ATOM 2005 O O . ALA A 1 254 ? 37.490 4.376 -62.022 1.00 82.94 254 ALA A O 1
ATOM 2006 N N . ILE A 1 255 ? 36.980 4.868 -59.886 1.00 87.12 255 ILE A N 1
ATOM 2007 C CA . ILE A 1 255 ? 35.776 4.046 -59.765 1.00 87.12 255 ILE A CA 1
ATOM 2008 C C . ILE A 1 255 ? 34.556 4.962 -59.857 1.00 87.12 255 ILE A C 1
ATOM 2010 O O . ILE A 1 255 ? 34.510 6.004 -59.203 1.00 87.12 255 ILE A O 1
ATOM 2014 N N . GLY A 1 256 ? 33.589 4.599 -60.701 1.00 87.38 256 GLY A N 1
ATOM 2015 C CA . GLY A 1 256 ? 32.324 5.317 -60.862 1.00 87.38 256 GLY A CA 1
ATOM 2016 C C . GLY A 1 256 ? 31.160 4.481 -60.346 1.00 87.38 256 GLY A C 1
ATOM 2017 O O . GLY A 1 256 ? 30.986 3.352 -60.797 1.00 87.38 256 GLY A O 1
ATOM 2018 N N . ILE A 1 257 ? 30.362 5.036 -59.437 1.00 89.25 257 ILE A N 1
ATOM 2019 C CA . ILE A 1 257 ? 29.182 4.387 -58.857 1.00 89.25 257 ILE A CA 1
ATOM 2020 C C . ILE A 1 257 ? 27.928 5.217 -59.115 1.00 89.25 257 ILE A C 1
ATOM 2022 O O . ILE A 1 257 ? 27.982 6.445 -59.201 1.00 89.25 257 ILE A O 1
ATOM 2026 N N . ILE A 1 258 ? 26.786 4.538 -59.214 1.00 85.81 258 ILE A N 1
ATOM 2027 C CA . ILE A 1 258 ? 25.476 5.173 -59.370 1.00 85.81 258 ILE A CA 1
ATOM 2028 C C . ILE A 1 258 ? 24.676 4.956 -58.087 1.00 85.81 258 ILE A C 1
ATOM 2030 O O . ILE A 1 258 ? 24.213 3.851 -57.801 1.00 85.81 258 ILE A O 1
ATOM 2034 N N . ASN A 1 259 ? 24.464 6.030 -57.329 1.00 84.12 259 ASN A N 1
ATOM 2035 C CA . ASN A 1 259 ? 23.525 6.043 -56.217 1.00 84.12 259 ASN A CA 1
ATOM 2036 C C . ASN A 1 259 ? 22.119 6.316 -56.765 1.00 84.12 259 ASN A C 1
ATOM 2038 O O . ASN A 1 259 ? 21.664 7.459 -56.833 1.00 84.12 259 ASN A O 1
ATOM 2042 N N . SER A 1 260 ? 21.437 5.239 -57.156 1.00 81.19 260 SER A N 1
ATOM 2043 C CA . SER A 1 260 ? 20.091 5.300 -57.745 1.00 81.19 260 SER A CA 1
ATOM 2044 C C . SER A 1 260 ? 19.046 5.898 -56.797 1.00 81.19 260 SER A C 1
ATOM 2046 O O . SER A 1 260 ? 18.080 6.491 -57.257 1.00 81.19 260 SER A O 1
ATOM 2048 N N . ALA A 1 261 ? 19.233 5.785 -55.476 1.00 81.38 261 ALA A N 1
ATOM 2049 C CA . ALA A 1 261 ? 18.297 6.344 -54.499 1.00 81.38 261 ALA A CA 1
ATOM 2050 C C . ALA A 1 261 ? 18.319 7.880 -54.476 1.00 81.38 261 ALA A C 1
ATOM 2052 O O . ALA A 1 261 ? 17.310 8.504 -54.161 1.00 81.38 261 ALA A O 1
ATOM 2053 N N . ASN A 1 262 ? 19.461 8.478 -54.821 1.00 81.56 262 ASN A N 1
ATOM 2054 C CA . ASN A 1 262 ? 19.662 9.926 -54.786 1.00 81.56 262 ASN A CA 1
ATOM 2055 C C . ASN A 1 262 ? 19.898 10.526 -56.177 1.00 81.56 262 ASN A C 1
ATOM 2057 O O . ASN A 1 262 ? 20.146 11.722 -56.281 1.00 81.56 262 ASN A O 1
ATOM 2061 N N . ASN A 1 263 ? 19.800 9.717 -57.240 1.00 86.06 263 ASN A N 1
ATOM 2062 C CA . ASN A 1 263 ? 20.056 10.123 -58.623 1.00 86.06 263 ASN A CA 1
ATOM 2063 C C . ASN A 1 263 ? 21.434 10.782 -58.794 1.00 86.06 263 ASN A C 1
ATOM 2065 O O . ASN A 1 263 ? 21.558 11.818 -59.442 1.00 86.06 263 ASN A O 1
ATOM 2069 N N . LEU A 1 264 ? 22.471 10.193 -58.190 1.00 87.75 264 LEU A N 1
ATOM 2070 C CA . LEU A 1 264 ? 23.840 10.708 -58.252 1.00 87.75 264 LEU A CA 1
ATOM 2071 C C . LEU A 1 264 ? 24.771 9.708 -58.928 1.00 87.75 264 LEU A C 1
ATOM 2073 O O . LEU A 1 264 ? 24.793 8.527 -58.580 1.00 87.75 264 LEU A O 1
ATOM 2077 N N . PHE A 1 265 ? 25.593 10.210 -59.840 1.00 89.19 265 PHE A N 1
ATOM 2078 C CA . PHE A 1 265 ? 26.820 9.562 -60.267 1.00 89.19 265 PHE A CA 1
ATOM 2079 C C . PHE A 1 265 ? 27.981 10.099 -59.427 1.00 89.19 265 PHE A C 1
ATOM 2081 O O . PHE A 1 265 ? 28.170 11.312 -59.316 1.00 89.19 265 PHE A O 1
ATOM 2088 N N . ILE A 1 266 ? 28.752 9.198 -58.822 1.00 91.25 266 ILE A N 1
ATOM 2089 C CA . ILE A 1 266 ? 29.880 9.535 -57.952 1.00 91.25 266 ILE A CA 1
ATOM 2090 C C . ILE A 1 266 ? 31.124 8.859 -58.512 1.00 91.25 266 ILE A C 1
ATOM 2092 O O . ILE A 1 266 ? 31.155 7.641 -58.677 1.00 91.25 266 ILE A O 1
ATOM 2096 N N . LYS A 1 267 ? 32.174 9.641 -58.760 1.00 90.88 267 LYS A N 1
ATOM 2097 C CA . LYS A 1 267 ? 33.481 9.129 -59.174 1.00 90.88 267 LYS A CA 1
ATOM 2098 C C . LYS A 1 267 ? 34.499 9.354 -58.069 1.00 90.88 267 LYS A C 1
ATOM 2100 O O . LYS A 1 267 ? 34.720 10.495 -57.660 1.00 90.88 267 LYS A O 1
ATOM 2105 N N . PHE A 1 268 ? 35.155 8.293 -57.619 1.00 90.56 268 PHE A N 1
ATOM 2106 C CA . PHE A 1 268 ? 36.148 8.356 -56.551 1.00 90.56 268 PHE A CA 1
ATOM 2107 C C . PHE A 1 268 ? 37.371 7.489 -56.854 1.00 90.56 268 PHE A C 1
ATOM 2109 O O . PHE A 1 268 ? 37.385 6.693 -57.790 1.00 90.56 268 PHE A O 1
ATOM 2116 N N . LYS A 1 269 ? 38.428 7.689 -56.074 1.00 88.31 269 LYS A N 1
ATOM 2117 C CA . LYS A 1 269 ? 39.664 6.911 -56.118 1.00 88.31 269 LYS A CA 1
ATOM 2118 C C . LYS A 1 269 ? 40.040 6.500 -54.702 1.00 88.31 269 LYS A C 1
ATOM 2120 O O . LYS A 1 269 ? 39.926 7.314 -53.786 1.00 88.31 269 LYS A O 1
ATOM 2125 N N . LEU A 1 270 ? 40.489 5.259 -54.535 1.00 85.06 270 LEU A N 1
ATOM 2126 C CA . LEU A 1 270 ? 40.907 4.713 -53.247 1.00 85.06 270 LEU A CA 1
ATOM 2127 C C . LEU A 1 270 ? 42.420 4.480 -53.247 1.00 85.06 270 LEU A C 1
ATOM 2129 O O . LEU A 1 270 ? 42.920 3.596 -53.935 1.00 85.06 270 LEU A O 1
ATOM 2133 N N . SER A 1 271 ? 43.150 5.245 -52.437 1.00 81.19 271 SER A N 1
ATOM 2134 C CA . SER A 1 271 ? 44.588 5.058 -52.233 1.00 81.19 271 SER A CA 1
ATOM 2135 C C . SER A 1 271 ? 44.865 4.805 -50.754 1.00 81.19 271 SER A C 1
ATOM 2137 O O . SER A 1 271 ? 44.877 5.736 -49.947 1.00 81.19 271 SER A O 1
ATOM 2139 N N . LYS A 1 272 ? 45.136 3.541 -50.405 1.00 78.06 272 LYS A N 1
ATOM 2140 C CA . LYS A 1 272 ? 45.310 3.068 -49.019 1.00 78.06 272 LYS A CA 1
ATOM 2141 C C . LYS A 1 272 ? 44.072 3.371 -48.159 1.00 78.06 272 LYS A C 1
ATOM 2143 O O . LYS A 1 272 ? 43.057 2.707 -48.318 1.00 78.06 272 LYS A O 1
ATOM 2148 N N . GLU A 1 273 ? 44.170 4.370 -47.288 1.00 81.56 273 GLU A N 1
ATOM 2149 C CA . GLU A 1 273 ? 43.142 4.813 -46.336 1.00 81.56 273 GLU A CA 1
ATOM 2150 C C . GLU A 1 273 ? 42.558 6.181 -46.729 1.00 81.56 273 GLU A C 1
ATOM 2152 O O . GLU A 1 273 ? 41.803 6.784 -45.974 1.00 81.56 273 GLU A O 1
ATOM 2157 N N . THR A 1 274 ? 42.897 6.699 -47.913 1.00 82.25 274 THR A N 1
ATOM 2158 C CA . THR A 1 274 ? 42.357 7.964 -48.418 1.00 82.25 274 THR A CA 1
ATOM 2159 C C . THR A 1 27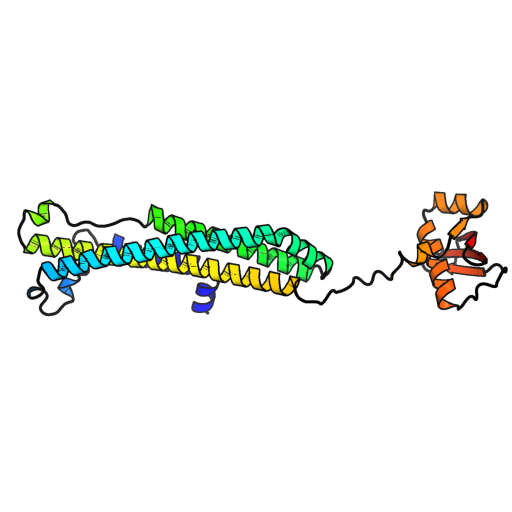4 ? 41.429 7.714 -49.59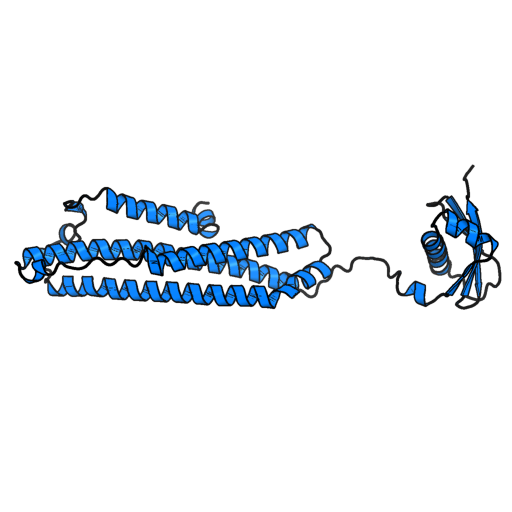3 1.00 82.25 274 THR A C 1
ATOM 2161 O O . THR A 1 274 ? 41.813 7.100 -50.594 1.00 82.25 274 THR A O 1
ATOM 2164 N N . ILE A 1 275 ? 40.214 8.241 -49.475 1.00 88.00 275 ILE A N 1
ATOM 2165 C CA . ILE A 1 275 ? 39.221 8.283 -50.541 1.00 88.00 275 ILE A CA 1
ATOM 2166 C C . ILE A 1 275 ? 39.234 9.693 -51.124 1.00 88.00 275 ILE A C 1
ATOM 2168 O O . ILE A 1 275 ? 38.980 10.675 -50.426 1.00 88.00 275 ILE A O 1
ATOM 2172 N N . THR A 1 276 ? 39.526 9.807 -52.417 1.00 88.88 276 THR A N 1
ATOM 2173 C CA . THR A 1 276 ? 39.451 11.078 -53.142 1.00 88.88 276 THR A CA 1
ATOM 2174 C C . THR A 1 276 ? 38.220 11.091 -54.030 1.00 88.88 276 THR A C 1
ATOM 2176 O O . THR A 1 276 ? 38.149 10.356 -55.015 1.00 88.88 276 THR A O 1
ATOM 2179 N N . VAL A 1 277 ? 37.253 11.943 -53.697 1.00 90.25 277 VAL A N 1
ATOM 2180 C CA . VAL A 1 277 ? 36.039 12.157 -54.488 1.00 90.25 277 VAL A CA 1
ATOM 2181 C C . VAL A 1 277 ? 36.345 13.161 -55.596 1.00 90.25 277 VAL A C 1
ATOM 2183 O O . VAL A 1 277 ? 36.676 14.326 -55.356 1.00 90.25 277 VAL A O 1
ATOM 2186 N N . MET A 1 278 ? 36.275 12.686 -56.834 1.00 88.62 278 MET A N 1
ATOM 2187 C CA . MET A 1 278 ? 36.694 13.429 -58.021 1.00 88.62 278 MET A CA 1
ATOM 2188 C C . MET A 1 278 ? 35.524 14.077 -58.753 1.00 88.62 278 MET A C 1
ATOM 2190 O O . MET A 1 278 ? 35.723 15.095 -59.399 1.00 88.62 278 MET A O 1
ATOM 2194 N N . MET A 1 279 ? 34.323 13.500 -58.683 1.00 89.62 279 MET A N 1
ATOM 2195 C CA . MET A 1 279 ? 33.164 14.016 -59.414 1.00 89.62 279 MET A CA 1
ATOM 2196 C C . MET A 1 279 ? 31.865 13.589 -58.739 1.00 89.62 279 MET A C 1
ATOM 2198 O O . MET A 1 279 ? 31.750 12.450 -58.283 1.00 89.62 279 MET A O 1
ATOM 2202 N N . ILE A 1 280 ? 30.903 14.509 -58.692 1.00 89.00 280 ILE A N 1
ATOM 2203 C CA . ILE A 1 280 ? 29.529 14.268 -58.251 1.00 89.00 280 ILE A CA 1
ATOM 2204 C C . ILE A 1 280 ? 28.633 14.956 -59.272 1.00 89.00 280 ILE A C 1
ATOM 2206 O O . ILE A 1 280 ? 28.716 16.171 -59.439 1.00 89.00 280 ILE A O 1
ATOM 2210 N N . GLU A 1 281 ? 27.799 14.183 -59.955 1.00 87.75 281 GLU A N 1
ATOM 2211 C CA . GLU A 1 281 ? 26.895 14.698 -60.981 1.00 87.75 281 GLU A CA 1
ATOM 2212 C C . GLU A 1 281 ? 25.496 14.102 -60.817 1.00 87.75 281 GLU A C 1
ATOM 2214 O O . GLU A 1 281 ? 25.363 12.942 -60.414 1.00 87.75 281 GLU A O 1
ATOM 2219 N N . PRO A 1 282 ? 24.435 14.861 -61.134 1.00 84.81 282 PRO A N 1
ATOM 2220 C CA . PRO A 1 282 ? 23.099 14.300 -61.202 1.00 84.81 282 PRO A CA 1
ATOM 2221 C C . PRO A 1 282 ? 23.026 13.287 -62.350 1.00 84.81 282 PRO A C 1
ATOM 2223 O O . PRO A 1 282 ? 23.389 13.576 -63.489 1.00 84.81 282 PRO A O 1
ATOM 2226 N N . TYR A 1 283 ? 22.516 12.102 -62.050 1.00 81.44 283 TYR A N 1
ATOM 2227 C CA . TYR A 1 283 ? 22.275 11.034 -63.005 1.00 81.44 283 TYR A CA 1
ATOM 2228 C C . TYR A 1 283 ? 20.770 10.868 -63.205 1.00 81.44 283 TYR A C 1
ATOM 2230 O O . TYR A 1 283 ? 20.034 10.633 -62.252 1.00 81.44 283 TYR A O 1
ATOM 2238 N N . SER A 1 284 ? 20.306 10.986 -64.447 1.00 73.75 284 SER A N 1
ATOM 2239 C CA . SER A 1 284 ? 18.919 10.687 -64.818 1.00 73.75 284 SER A CA 1
ATOM 2240 C C . SER A 1 284 ? 18.892 9.391 -65.616 1.00 73.75 284 SER A C 1
ATOM 2242 O O . SER A 1 284 ? 19.617 9.261 -66.602 1.00 73.75 284 SER A O 1
ATOM 2244 N N . VAL A 1 285 ? 18.064 8.436 -65.195 1.00 65.38 285 VAL A N 1
ATOM 2245 C CA . VAL A 1 285 ? 17.750 7.264 -66.020 1.00 65.38 285 VAL A CA 1
ATOM 2246 C C . VAL A 1 285 ? 16.887 7.756 -67.195 1.00 65.38 285 VAL A C 1
ATOM 2248 O O . VAL A 1 285 ? 15.952 8.517 -66.936 1.00 65.38 285 VAL A O 1
ATOM 2251 N N . PRO A 1 286 ? 17.206 7.406 -68.454 1.00 57.31 286 PRO A N 1
ATOM 2252 C CA . PRO A 1 286 ? 16.364 7.745 -69.601 1.00 57.31 286 PRO A CA 1
ATOM 2253 C C . PRO A 1 286 ? 14.960 7.132 -69.517 1.00 57.31 286 PRO A C 1
ATOM 2255 O O . PRO A 1 286 ? 14.813 6.042 -68.916 1.00 57.31 286 PRO A O 1
#